Protein AF-A0A5A8C4S3-F1 (afdb_monomer_lite)

InterPro domains:
  IPR001394 Peptidase C19, ubiquitin carboxyl-terminal hydrolase [PF00443] (2-217)
  IPR028889 Ubiquitin specific protease UPS, catalytic domain [PS50235] (1-220)
  IPR038765 Papain-like cysteine peptidase superfamily [SSF54001] (2-219)
  IPR050185 Ubiquitin carboxyl-terminal hydrolase [PTHR21646] (2-219)

Structure (mmCIF, N/CA/C/O backbone):
data_AF-A0A5A8C4S3-F1
#
_entry.id   AF-A0A5A8C4S3-F1
#
loop_
_atom_site.group_PDB
_atom_site.id
_atom_site.type_symbol
_atom_site.label_atom_id
_atom_site.label_alt_id
_atom_site.label_comp_id
_atom_site.label_asym_id
_atom_site.label_entity_id
_atom_site.label_seq_id
_atom_site.pdbx_PDB_ins_code
_atom_site.Cartn_x
_atom_site.Cartn_y
_atom_site.Cartn_z
_atom_site.occupancy
_atom_site.B_iso_or_equiv
_atom_site.auth_seq_id
_atom_site.auth_comp_id
_atom_site.auth_asym_id
_atom_site.auth_atom_id
_atom_site.pdbx_PDB_model_num
ATOM 1 N N . MET A 1 1 ? 20.441 -4.798 -7.633 1.00 57.59 1 MET A N 1
ATOM 2 C CA . MET A 1 1 ? 21.730 -4.068 -7.588 1.00 57.59 1 MET A CA 1
ATOM 3 C C . MET A 1 1 ? 21.502 -2.762 -6.837 1.00 57.59 1 MET A C 1
ATOM 5 O O . MET A 1 1 ? 20.434 -2.184 -6.981 1.00 57.59 1 MET A O 1
ATOM 9 N N . ASN A 1 2 ? 22.446 -2.314 -6.007 1.00 66.50 2 ASN A N 1
ATOM 10 C CA . ASN A 1 2 ? 22.315 -1.040 -5.292 1.00 66.50 2 ASN A CA 1
ATOM 11 C C . ASN A 1 2 ? 22.662 0.123 -6.238 1.00 66.50 2 ASN A C 1
ATOM 13 O O . ASN A 1 2 ? 23.707 0.098 -6.877 1.00 66.50 2 ASN A O 1
ATOM 17 N N . LEU A 1 3 ? 21.791 1.124 -6.309 1.00 63.66 3 LEU A N 1
ATOM 18 C CA . LEU A 1 3 ? 21.920 2.336 -7.121 1.00 63.66 3 LEU A CA 1
ATOM 19 C C . LEU A 1 3 ? 22.524 3.533 -6.351 1.00 63.66 3 LEU A C 1
ATOM 21 O O . LEU A 1 3 ? 22.386 4.672 -6.782 1.00 63.66 3 LEU A O 1
ATOM 25 N N . GLY A 1 4 ? 23.189 3.278 -5.217 1.00 51.66 4 GLY A N 1
ATOM 26 C CA . GLY A 1 4 ? 23.731 4.293 -4.304 1.00 51.66 4 GLY A CA 1
ATOM 27 C C . GLY A 1 4 ? 22.788 4.547 -3.125 1.00 51.66 4 GLY A C 1
ATOM 28 O O . GLY A 1 4 ? 21.713 5.102 -3.307 1.00 51.66 4 GLY A O 1
ATOM 29 N N . ASN A 1 5 ? 23.164 4.096 -1.919 1.00 61.62 5 ASN A N 1
ATOM 30 C CA . ASN A 1 5 ? 22.351 4.147 -0.683 1.00 61.62 5 ASN A CA 1
ATOM 31 C C . ASN A 1 5 ? 20.911 3.597 -0.795 1.00 61.62 5 ASN A C 1
ATOM 33 O O . ASN A 1 5 ? 20.092 3.806 0.086 1.00 61.62 5 ASN A O 1
ATOM 37 N N . THR A 1 6 ? 20.603 2.812 -1.826 1.00 74.56 6 THR A N 1
ATOM 38 C CA . THR A 1 6 ? 19.277 2.200 -2.046 1.00 74.56 6 THR A CA 1
ATOM 39 C C . THR A 1 6 ? 19.125 0.828 -1.371 1.00 74.56 6 THR A C 1
ATOM 41 O O . THR A 1 6 ? 18.347 -0.013 -1.817 1.00 74.56 6 THR A O 1
ATOM 44 N N . CYS A 1 7 ? 19.886 0.539 -0.309 1.00 82.88 7 CYS A N 1
ATOM 45 C CA . CYS A 1 7 ? 19.733 -0.729 0.417 1.00 82.88 7 CYS A CA 1
ATOM 46 C C . CYS A 1 7 ? 18.353 -0.838 1.078 1.00 82.8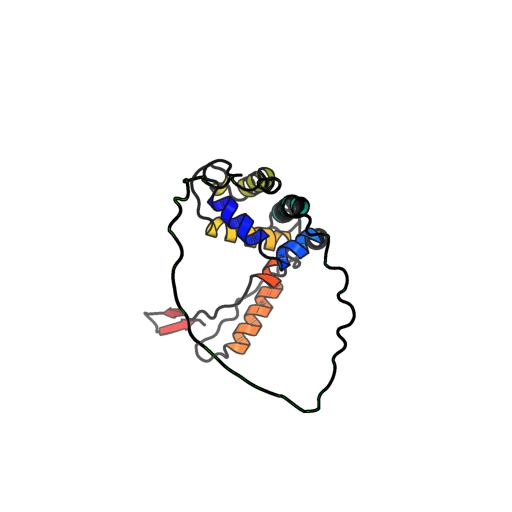8 7 CYS A C 1
ATOM 48 O O . CYS A 1 7 ? 17.758 -1.908 0.993 1.00 82.88 7 CYS A O 1
ATOM 50 N N . PHE A 1 8 ? 17.824 0.266 1.618 1.00 86.94 8 PHE A N 1
ATOM 51 C CA . PHE A 1 8 ? 16.454 0.352 2.138 1.00 86.94 8 PHE A CA 1
ATOM 52 C C . PHE A 1 8 ? 15.402 0.009 1.070 1.00 86.94 8 PHE A C 1
ATOM 54 O O . PHE A 1 8 ? 14.400 -0.643 1.347 1.00 86.94 8 PHE A O 1
ATOM 61 N N . PHE A 1 9 ? 15.658 0.421 -0.177 1.00 88.94 9 PHE A N 1
ATOM 62 C CA . PHE A 1 9 ? 14.789 0.138 -1.311 1.00 88.94 9 PHE A CA 1
ATOM 63 C C . PHE A 1 9 ? 14.798 -1.346 -1.640 1.00 88.94 9 PHE A C 1
ATOM 65 O O . PHE A 1 9 ? 13.751 -1.977 -1.763 1.00 88.94 9 PHE A O 1
ATOM 72 N N . ASN A 1 10 ? 15.999 -1.909 -1.760 1.00 89.31 10 ASN A N 1
ATOM 73 C CA . ASN A 1 10 ? 16.155 -3.316 -2.080 1.00 89.31 10 ASN A CA 1
ATOM 74 C C . ASN A 1 10 ? 15.557 -4.200 -0.982 1.00 89.31 10 ASN A C 1
ATOM 76 O O . ASN A 1 10 ? 14.897 -5.171 -1.321 1.00 89.31 10 ASN A O 1
ATOM 80 N N . SER A 1 11 ? 15.733 -3.876 0.304 1.00 92.19 11 SER A N 1
ATOM 81 C CA . SER A 1 11 ? 15.136 -4.671 1.383 1.00 92.19 11 SER A CA 1
ATOM 82 C C . SER A 1 11 ? 13.608 -4.640 1.336 1.00 92.19 11 SER A C 1
ATOM 84 O O . SER A 1 11 ? 12.998 -5.705 1.324 1.00 92.19 11 SER A O 1
ATOM 86 N N . ALA A 1 12 ? 12.990 -3.460 1.222 1.00 94.56 12 ALA A N 1
ATOM 87 C CA . ALA A 1 12 ? 11.534 -3.330 1.141 1.00 94.56 12 ALA A CA 1
ATOM 88 C C . ALA A 1 12 ? 10.950 -4.102 -0.056 1.00 94.56 12 ALA A C 1
ATOM 90 O O . ALA A 1 12 ? 10.056 -4.934 0.101 1.00 94.56 12 ALA A O 1
ATOM 91 N N . VAL A 1 13 ? 11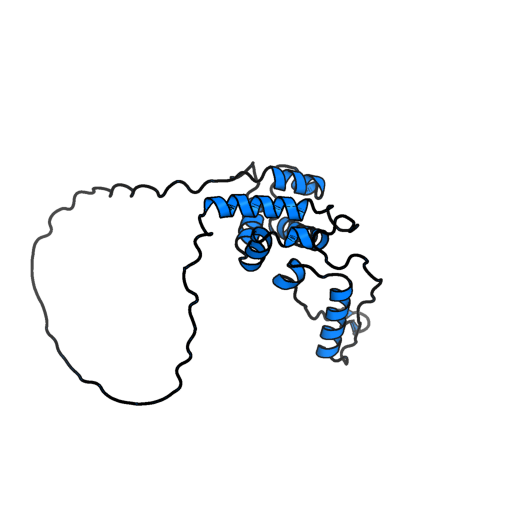.504 -3.882 -1.253 1.00 93.94 13 VAL A N 1
ATOM 92 C CA . VAL A 1 13 ? 11.019 -4.523 -2.483 1.00 93.94 13 VAL A CA 1
ATOM 93 C C . VAL A 1 13 ? 11.218 -6.036 -2.445 1.00 93.94 13 VAL A C 1
ATOM 95 O O . VAL A 1 13 ? 10.306 -6.767 -2.815 1.00 93.94 13 VAL A O 1
ATOM 98 N N . GLN A 1 14 ? 12.369 -6.528 -1.978 1.00 92.88 14 GLN A N 1
ATOM 99 C CA . GLN A 1 14 ? 12.614 -7.971 -1.890 1.00 92.88 14 GLN A CA 1
ATOM 100 C C . GLN A 1 14 ? 11.685 -8.649 -0.876 1.00 92.88 14 GLN A C 1
ATOM 102 O O . GLN A 1 14 ? 11.193 -9.737 -1.157 1.00 92.88 14 GLN A O 1
ATOM 107 N N . CYS A 1 15 ? 11.382 -8.009 0.258 1.00 95.75 15 CYS A N 1
ATOM 108 C CA . CYS A 1 15 ? 10.409 -8.534 1.219 1.00 95.75 15 CYS A CA 1
ATOM 109 C C . CYS A 1 15 ? 9.003 -8.643 0.609 1.00 95.75 15 CYS A C 1
ATOM 111 O O . CYS A 1 15 ? 8.350 -9.679 0.735 1.00 95.75 15 CYS A O 1
ATOM 113 N N . LEU A 1 16 ? 8.544 -7.611 -0.104 1.00 96.44 16 LEU A N 1
ATOM 114 C CA . LEU A 1 16 ? 7.238 -7.643 -0.767 1.00 96.44 16 LEU A CA 1
ATOM 115 C C . LEU A 1 16 ? 7.199 -8.690 -1.893 1.00 96.44 16 LEU A C 1
ATOM 117 O O . LEU A 1 16 ? 6.260 -9.481 -1.958 1.00 96.44 16 LEU A O 1
ATOM 121 N N . LEU A 1 17 ? 8.251 -8.778 -2.713 1.00 94.31 17 LEU A N 1
ATOM 122 C CA . LEU A 1 17 ? 8.399 -9.799 -3.760 1.00 94.31 17 LEU A CA 1
ATOM 123 C C . LEU A 1 17 ? 8.644 -11.217 -3.220 1.00 94.31 17 LEU A C 1
ATOM 125 O O . LEU A 1 17 ? 8.600 -12.170 -3.990 1.00 94.31 17 LEU A O 1
ATOM 129 N N . ALA A 1 18 ? 8.894 -11.390 -1.924 1.00 93.69 18 ALA A N 1
ATOM 130 C CA . ALA A 1 18 ? 8.916 -12.706 -1.289 1.00 93.69 18 ALA A CA 1
ATOM 131 C C . ALA A 1 18 ? 7.511 -13.165 -0.854 1.00 93.69 18 ALA A C 1
ATOM 133 O O . ALA A 1 18 ? 7.308 -14.349 -0.574 1.00 93.69 18 ALA A O 1
ATOM 134 N N . THR A 1 19 ? 6.525 -12.261 -0.833 1.00 96.56 19 THR A N 1
ATOM 135 C CA . THR A 1 19 ? 5.145 -12.579 -0.449 1.00 96.56 19 THR A CA 1
ATOM 136 C C . THR A 1 19 ? 4.432 -13.318 -1.580 1.00 96.56 19 THR A C 1
ATOM 138 O O . THR A 1 19 ? 3.873 -12.711 -2.492 1.00 96.56 19 THR A O 1
ATOM 141 N N . GLN A 1 20 ? 4.437 -14.652 -1.513 1.00 94.94 20 GLN A N 1
ATOM 142 C CA . GLN A 1 20 ? 3.935 -15.523 -2.583 1.00 94.94 20 GLN A CA 1
ATOM 143 C C . GLN A 1 20 ? 2.509 -15.201 -3.061 1.00 94.94 20 GLN A C 1
ATOM 145 O O . GLN A 1 20 ? 2.319 -15.132 -4.274 1.00 94.94 20 GLN A O 1
ATOM 150 N N . PRO A 1 21 ? 1.511 -14.964 -2.185 1.00 97.06 21 PRO A N 1
ATOM 151 C CA . PRO A 1 21 ? 0.164 -14.631 -2.650 1.00 97.06 21 PRO A CA 1
ATOM 152 C C . PRO A 1 21 ? 0.112 -13.341 -3.480 1.00 97.06 21 PRO A C 1
ATOM 154 O O . PRO A 1 21 ? -0.549 -13.308 -4.516 1.00 97.06 21 PRO A O 1
ATOM 157 N N . LEU A 1 22 ? 0.859 -12.309 -3.071 1.00 96.56 22 LEU A N 1
ATOM 158 C CA . LEU A 1 22 ? 0.940 -11.042 -3.799 1.00 96.56 22 LEU A CA 1
ATOM 159 C C . LEU A 1 22 ? 1.614 -11.243 -5.160 1.00 96.56 22 LEU A C 1
ATOM 161 O O . LEU A 1 22 ? 1.095 -10.804 -6.181 1.00 96.56 22 LEU A O 1
ATOM 165 N N . VAL A 1 23 ? 2.752 -11.938 -5.188 1.00 95.38 23 VAL A N 1
ATOM 166 C CA . VAL A 1 23 ? 3.491 -12.192 -6.432 1.00 95.38 23 VAL A CA 1
ATOM 167 C C . VAL A 1 23 ? 2.663 -13.002 -7.418 1.00 95.38 23 VAL A C 1
ATOM 169 O O . VAL A 1 23 ? 2.605 -12.629 -8.583 1.00 95.38 23 VAL A O 1
ATOM 172 N N . ARG A 1 24 ? 1.991 -14.071 -6.976 1.00 95.56 24 ARG A N 1
ATOM 173 C CA . ARG A 1 24 ? 1.132 -14.879 -7.856 1.00 95.56 24 ARG A CA 1
ATOM 174 C C . ARG A 1 24 ? 0.046 -14.029 -8.501 1.00 95.56 24 ARG A C 1
ATOM 176 O O . ARG A 1 24 ? -0.093 -14.061 -9.715 1.00 95.56 24 ARG A O 1
ATOM 183 N N . TYR A 1 25 ? -0.634 -13.194 -7.717 1.00 97.19 25 TYR A N 1
ATOM 184 C CA . TYR A 1 25 ? -1.630 -12.258 -8.239 1.00 97.19 25 TYR A CA 1
ATOM 185 C C . TYR A 1 25 ? -1.055 -11.312 -9.315 1.00 97.19 25 TYR A C 1
ATOM 187 O O . TYR A 1 25 ? -1.705 -11.060 -10.334 1.00 97.19 25 TYR A O 1
ATOM 195 N N . LEU A 1 26 ? 0.167 -10.804 -9.115 1.00 95.88 26 LEU A N 1
ATOM 196 C CA . LEU A 1 26 ? 0.839 -9.927 -10.080 1.00 95.88 26 LEU A CA 1
ATOM 197 C C . LEU A 1 26 ? 1.262 -10.681 -11.351 1.00 95.88 26 LEU A C 1
ATOM 199 O O . LEU A 1 26 ? 1.019 -10.183 -12.449 1.00 95.88 26 LEU A O 1
ATOM 203 N N . LEU A 1 27 ? 1.847 -11.877 -11.215 1.00 94.25 27 LEU A N 1
ATOM 204 C CA . LEU A 1 27 ? 2.305 -12.713 -12.333 1.00 94.25 27 LEU A CA 1
ATOM 205 C C . LEU A 1 27 ? 1.142 -13.266 -13.169 1.00 94.25 27 LEU A C 1
ATOM 207 O O . LEU A 1 27 ? 1.242 -13.322 -14.390 1.00 94.25 27 LEU A O 1
ATOM 211 N N . GLU A 1 28 ? 0.014 -13.590 -12.533 1.00 95.00 28 GLU A N 1
ATOM 212 C CA . GLU A 1 28 ? -1.248 -13.957 -13.195 1.00 95.00 28 GLU A CA 1
ATOM 213 C C . GLU A 1 28 ? -1.910 -12.772 -13.924 1.00 95.00 28 GLU A C 1
ATOM 215 O O . GLU A 1 28 ? -2.979 -12.929 -14.510 1.00 95.00 28 GLU A O 1
ATOM 220 N N . GLN A 1 29 ? -1.307 -11.575 -13.888 1.00 94.19 29 GLN A N 1
ATOM 221 C CA . GLN A 1 29 ? -1.802 -10.356 -14.541 1.00 94.19 29 GLN A CA 1
ATOM 222 C C . GLN A 1 29 ? -3.193 -9.905 -14.062 1.00 94.19 29 GLN A C 1
ATOM 224 O O . GLN A 1 29 ? -3.857 -9.104 -14.720 1.00 94.19 29 GLN A O 1
ATOM 229 N N . ARG A 1 30 ? -3.645 -10.369 -12.889 1.00 94.75 30 ARG A N 1
ATOM 230 C CA . ARG A 1 30 ? -4.977 -10.042 -12.347 1.00 94.75 30 ARG A CA 1
ATOM 231 C C . ARG A 1 30 ? -5.145 -8.556 -12.041 1.00 94.75 30 ARG A C 1
ATOM 233 O O . ARG A 1 30 ? -6.243 -8.024 -12.170 1.00 94.75 30 ARG A O 1
ATOM 240 N N . HIS A 1 31 ? -4.047 -7.884 -11.707 1.00 95.56 31 HIS A N 1
ATOM 241 C CA . HIS A 1 31 ? -3.997 -6.446 -11.452 1.00 95.56 31 HIS A CA 1
ATOM 242 C C . HIS A 1 31 ? -4.502 -5.594 -12.628 1.00 95.56 31 HIS A C 1
ATOM 244 O O . HIS A 1 31 ? -5.087 -4.540 -12.395 1.00 95.56 31 HIS A O 1
ATOM 250 N N . HIS A 1 32 ? -4.369 -6.054 -13.879 1.00 95.00 32 HIS A N 1
ATOM 251 C CA . HIS A 1 32 ? -4.894 -5.334 -15.047 1.00 95.00 32 HIS A CA 1
ATOM 252 C C . HIS A 1 32 ? -6.421 -5.178 -15.029 1.00 95.00 32 HIS A C 1
ATOM 254 O O . HIS A 1 32 ? -6.937 -4.202 -15.563 1.00 95.00 32 HIS A O 1
ATOM 260 N N . LEU A 1 33 ? -7.144 -6.125 -14.421 1.00 94.44 33 LEU A N 1
ATOM 261 C CA . LEU A 1 33 ? -8.607 -6.088 -14.332 1.00 94.44 33 LEU A CA 1
ATOM 262 C C . LEU A 1 33 ? -9.104 -5.176 -13.205 1.00 94.44 33 LEU A C 1
ATOM 264 O O . LEU A 1 33 ? -10.245 -4.730 -13.239 1.00 94.44 33 LEU A O 1
ATOM 268 N N . GLU A 1 34 ? -8.259 -4.928 -12.203 1.00 95.75 34 GLU A N 1
ATOM 269 C CA . GLU A 1 34 ? -8.613 -4.201 -10.978 1.00 95.75 34 GLU A CA 1
ATOM 270 C C . GLU A 1 34 ? -7.973 -2.806 -10.913 1.00 95.75 34 GLU A C 1
ATOM 272 O O . GLU A 1 34 ? -8.176 -2.085 -9.940 1.00 95.75 34 GLU A O 1
ATOM 277 N N . THR A 1 35 ? -7.199 -2.414 -11.931 1.00 97.06 35 THR A N 1
ATOM 278 C CA . THR A 1 35 ? -6.519 -1.114 -11.950 1.00 97.06 35 THR A CA 1
ATOM 279 C C . THR A 1 35 ? -7.535 0.022 -11.998 1.00 97.06 35 THR A C 1
ATOM 281 O O . THR A 1 35 ? -8.301 0.157 -12.952 1.00 97.06 35 THR A O 1
ATOM 284 N N . ASN A 1 36 ? -7.487 0.881 -10.986 1.00 94.88 36 ASN A N 1
ATOM 285 C CA . ASN A 1 36 ? -8.339 2.045 -10.837 1.00 94.88 36 ASN A CA 1
ATOM 286 C C . ASN A 1 36 ? -7.548 3.318 -11.174 1.00 94.88 36 ASN A C 1
ATOM 288 O O . ASN A 1 36 ? -6.939 3.954 -10.314 1.00 94.88 36 ASN A O 1
ATOM 292 N N . ILE A 1 37 ? -7.541 3.676 -12.460 1.00 95.75 37 ILE A N 1
ATOM 293 C CA . ILE A 1 37 ? -6.792 4.834 -12.975 1.00 95.75 37 ILE A CA 1
ATOM 294 C C . ILE A 1 37 ? -7.366 6.185 -12.528 1.00 95.75 37 ILE A C 1
ATOM 296 O O . ILE A 1 37 ? -6.634 7.174 -12.515 1.00 95.75 37 ILE A O 1
ATOM 300 N N . ASP A 1 38 ? -8.648 6.218 -12.162 1.00 95.38 38 ASP A N 1
ATOM 301 C CA . ASP A 1 38 ? -9.387 7.441 -11.841 1.00 95.38 38 ASP A CA 1
ATOM 302 C C . ASP A 1 38 ? -9.425 7.730 -10.333 1.00 95.38 38 ASP A C 1
ATOM 304 O O . ASP A 1 38 ? -9.929 8.773 -9.911 1.00 95.38 38 ASP A O 1
ATOM 308 N N . ASN A 1 39 ? -8.882 6.832 -9.502 1.00 95.25 39 ASN A N 1
ATOM 309 C CA . ASN A 1 39 ? -8.853 7.016 -8.059 1.00 95.25 39 ASN A CA 1
ATOM 310 C C . ASN A 1 39 ? -8.005 8.247 -7.687 1.00 95.25 39 ASN A C 1
ATOM 312 O O . ASN A 1 39 ? -6.786 8.226 -7.879 1.00 95.25 39 ASN A O 1
ATOM 316 N N . PRO A 1 40 ? -8.595 9.295 -7.081 1.00 94.31 40 PRO A N 1
ATOM 317 C CA . PRO A 1 40 ? -7.865 10.512 -6.732 1.00 94.31 40 PRO A CA 1
ATOM 318 C C . PRO A 1 40 ? -6.796 10.301 -5.649 1.00 94.31 40 PRO A C 1
ATOM 320 O O . PRO A 1 40 ? -5.950 11.174 -5.468 1.00 94.31 40 PRO A O 1
ATOM 323 N N . LEU A 1 41 ? -6.835 9.179 -4.918 1.00 94.00 41 LEU A N 1
ATOM 324 C CA . LEU A 1 41 ? -5.804 8.798 -3.944 1.00 94.00 41 LEU A CA 1
ATOM 325 C C . LEU A 1 41 ? -4.732 7.866 -4.539 1.00 94.00 41 LEU A C 1
ATOM 327 O O . LEU A 1 41 ? -3.725 7.599 -3.888 1.00 94.00 41 LEU A O 1
ATOM 331 N N . GLY A 1 42 ? -4.942 7.373 -5.762 1.00 93.94 42 GLY A N 1
ATOM 332 C CA . GLY A 1 42 ? -4.014 6.491 -6.464 1.00 93.94 42 GLY A CA 1
ATOM 333 C C . GLY A 1 42 ? -2.906 7.238 -7.206 1.00 93.94 42 GLY A C 1
ATOM 334 O O . GLY A 1 42 ? -2.736 8.455 -7.119 1.00 93.94 42 GLY A O 1
ATOM 335 N N . GLN A 1 43 ? -2.130 6.481 -7.975 1.00 95.50 43 GLN A N 1
ATOM 336 C CA . GLN A 1 43 ? -1.018 6.950 -8.802 1.00 95.50 43 GLN A CA 1
ATOM 337 C C . GLN A 1 43 ? -1.274 6.688 -10.297 1.00 95.50 43 GLN A C 1
ATOM 339 O O . GLN A 1 43 ? -0.338 6.604 -11.105 1.00 95.50 43 GLN A O 1
ATOM 344 N N . GLY A 1 44 ? -2.553 6.579 -10.672 1.00 94.88 44 GLY A N 1
ATOM 345 C CA . GLY A 1 44 ? -3.009 6.309 -12.035 1.00 94.88 44 GLY A CA 1
ATOM 346 C C . GLY A 1 44 ? -2.641 4.907 -12.526 1.00 94.88 44 GLY A C 1
ATOM 347 O O . GLY A 1 44 ? -2.363 4.733 -13.711 1.00 94.88 44 GLY A O 1
ATOM 348 N N . GLY A 1 45 ? -2.528 3.929 -11.621 1.00 96.19 45 GLY A N 1
ATOM 349 C CA . GLY A 1 45 ? -2.117 2.556 -11.929 1.00 96.19 45 GLY A CA 1
ATOM 350 C C . GLY A 1 45 ? -0.611 2.376 -12.143 1.00 96.19 45 GLY A C 1
ATOM 351 O O . GLY A 1 45 ? -0.135 1.258 -12.353 1.00 96.19 45 GLY A O 1
ATOM 352 N N . ALA A 1 46 ? 0.169 3.461 -12.123 1.00 97.00 46 ALA A N 1
ATOM 353 C CA . ALA A 1 46 ? 1.582 3.417 -12.476 1.00 97.00 46 ALA A CA 1
ATOM 354 C C . ALA A 1 46 ? 2.422 2.640 -11.456 1.00 97.00 46 ALA A C 1
ATOM 356 O O . ALA A 1 46 ? 3.404 1.995 -11.839 1.00 97.00 46 ALA A O 1
ATOM 357 N N . LEU A 1 47 ? 2.075 2.705 -10.168 1.00 96.62 47 LEU A N 1
ATOM 358 C CA . LEU A 1 47 ? 2.841 2.021 -9.136 1.00 96.62 47 LEU A CA 1
ATOM 359 C C . LEU A 1 47 ? 2.564 0.520 -9.190 1.00 96.62 47 LEU A C 1
ATOM 361 O O . LEU A 1 47 ? 3.512 -0.263 -9.246 1.00 96.62 47 LEU A O 1
ATOM 365 N N . ALA A 1 48 ? 1.291 0.126 -9.288 1.00 97.38 48 ALA A N 1
ATOM 366 C CA . ALA A 1 48 ? 0.909 -1.275 -9.455 1.00 97.38 48 ALA A CA 1
ATOM 367 C C . ALA A 1 48 ? 1.525 -1.897 -10.721 1.00 97.38 48 ALA A C 1
ATOM 369 O O . ALA A 1 48 ? 2.158 -2.951 -10.641 1.00 97.38 48 ALA A O 1
ATOM 370 N N . ALA A 1 49 ? 1.426 -1.220 -11.871 1.00 97.00 49 ALA A N 1
ATOM 371 C CA . ALA A 1 49 ? 1.963 -1.719 -13.137 1.00 97.00 49 ALA A CA 1
ATOM 372 C C . ALA A 1 49 ? 3.492 -1.882 -13.107 1.00 97.00 49 ALA A C 1
ATOM 374 O O . ALA A 1 49 ? 4.031 -2.906 -13.531 1.00 97.00 49 ALA A O 1
ATOM 375 N N . THR A 1 50 ? 4.223 -0.894 -12.579 1.00 96.81 50 THR A N 1
ATOM 376 C CA . THR A 1 50 ? 5.693 -0.982 -12.527 1.00 96.81 50 THR A CA 1
ATOM 377 C C . THR A 1 50 ? 6.197 -1.965 -11.480 1.00 96.81 50 THR A C 1
ATOM 379 O O . THR A 1 50 ? 7.234 -2.597 -11.694 1.00 96.81 50 THR A O 1
ATOM 382 N N . PHE A 1 51 ? 5.463 -2.151 -10.382 1.00 97.00 51 PHE A N 1
ATOM 383 C CA . PHE A 1 51 ? 5.770 -3.192 -9.409 1.00 97.00 51 PHE A CA 1
ATOM 384 C C . PHE A 1 51 ? 5.520 -4.594 -9.989 1.00 97.00 51 PHE A C 1
ATOM 386 O O . PHE A 1 51 ? 6.358 -5.480 -9.820 1.00 97.00 51 PHE A O 1
ATOM 393 N N . ALA A 1 52 ? 4.433 -4.786 -10.746 1.00 96.38 52 ALA A N 1
ATOM 394 C CA . ALA A 1 52 ? 4.144 -6.039 -11.444 1.00 96.38 52 ALA A CA 1
ATOM 395 C C . ALA A 1 52 ? 5.186 -6.376 -12.521 1.00 96.38 52 ALA A C 1
ATOM 397 O O . ALA A 1 52 ? 5.611 -7.526 -12.624 1.00 96.38 52 ALA A O 1
ATOM 398 N N . ALA A 1 53 ? 5.633 -5.383 -13.296 1.00 94.56 53 ALA A N 1
ATOM 399 C CA . ALA A 1 53 ? 6.699 -5.562 -14.282 1.00 94.56 53 ALA A CA 1
ATOM 400 C C . ALA A 1 53 ? 8.020 -5.980 -13.616 1.00 94.56 53 ALA A C 1
ATOM 402 O O . ALA A 1 53 ? 8.685 -6.904 -14.076 1.00 94.56 53 ALA A O 1
ATOM 403 N N . LEU A 1 54 ? 8.367 -5.364 -12.478 1.00 93.88 54 LEU A N 1
ATOM 404 C CA . LEU A 1 54 ? 9.540 -5.778 -11.711 1.00 93.88 54 LEU A CA 1
ATOM 405 C C . LEU A 1 54 ? 9.391 -7.204 -11.161 1.00 93.88 54 LEU A C 1
ATOM 407 O O . LEU A 1 54 ? 10.368 -7.951 -11.150 1.00 93.88 54 LEU A O 1
ATOM 411 N N . ALA A 1 55 ? 8.196 -7.587 -10.702 1.00 93.75 55 ALA A N 1
ATOM 412 C CA . ALA A 1 55 ? 7.929 -8.952 -10.261 1.00 93.75 55 ALA A CA 1
ATOM 413 C C . ALA A 1 55 ? 8.156 -9.954 -11.405 1.00 93.75 55 ALA A C 1
ATOM 415 O O . ALA A 1 55 ? 8.862 -10.938 -11.203 1.00 93.75 55 ALA A O 1
ATOM 416 N N . GLN A 1 56 ? 7.648 -9.675 -12.608 1.00 92.25 56 GLN A N 1
ATOM 417 C CA . GLN A 1 56 ? 7.905 -10.500 -13.795 1.00 92.25 56 GLN A CA 1
ATOM 418 C C . GLN A 1 56 ? 9.406 -10.625 -14.069 1.00 92.25 56 GLN A C 1
ATOM 420 O O . GLN A 1 56 ? 9.921 -11.734 -14.069 1.00 92.25 56 GLN A O 1
ATOM 425 N N . ASP A 1 57 ? 10.146 -9.515 -14.152 1.00 89.88 57 ASP A N 1
ATOM 426 C CA . ASP A 1 57 ? 11.593 -9.555 -14.415 1.00 89.88 57 ASP A CA 1
ATOM 427 C C . ASP A 1 57 ? 12.370 -10.394 -13.381 1.00 89.88 57 ASP A C 1
ATOM 429 O O . ASP A 1 57 ? 13.324 -11.106 -13.718 1.00 89.88 57 ASP A O 1
ATOM 433 N N . VAL A 1 58 ? 11.990 -10.289 -12.102 1.00 89.50 58 VAL A N 1
ATOM 434 C CA . VAL A 1 58 ? 12.620 -11.021 -10.994 1.00 89.50 58 VAL A CA 1
ATOM 435 C C . VAL A 1 58 ? 12.329 -12.519 -11.091 1.00 89.50 58 VAL A C 1
ATOM 437 O O . VAL A 1 58 ? 13.240 -13.326 -10.898 1.00 89.50 58 VAL A O 1
ATOM 440 N N . TRP A 1 59 ? 11.087 -12.895 -11.396 1.00 86.69 59 TRP A N 1
ATOM 441 C CA . TRP A 1 59 ? 10.628 -14.284 -11.362 1.00 86.69 59 TRP A CA 1
ATOM 442 C C . TRP A 1 59 ? 10.812 -15.035 -12.693 1.00 86.69 59 TRP A C 1
ATOM 444 O O . TRP A 1 59 ? 11.093 -16.234 -12.661 1.00 86.69 59 TRP A O 1
ATOM 454 N N . ASP A 1 60 ? 10.819 -14.345 -13.835 1.00 80.31 60 ASP A N 1
ATOM 455 C CA . ASP A 1 60 ? 11.176 -14.899 -15.152 1.00 80.31 60 ASP A CA 1
ATOM 456 C C . ASP A 1 60 ? 12.632 -15.391 -15.175 1.00 80.31 60 ASP A C 1
ATOM 458 O O . ASP A 1 60 ? 12.960 -16.411 -15.780 1.00 80.31 60 ASP A O 1
ATOM 462 N N . GLY A 1 61 ? 13.525 -14.702 -14.455 1.00 60.25 61 GLY A N 1
ATOM 463 C CA . GLY A 1 61 ? 14.921 -15.112 -14.281 1.00 60.25 61 GLY A CA 1
ATOM 464 C C . GLY A 1 61 ? 15.133 -16.286 -13.314 1.00 60.25 61 GLY A C 1
ATOM 465 O O . GLY A 1 61 ? 16.256 -16.785 -13.225 1.00 60.25 61 GLY A O 1
ATOM 466 N N . MET A 1 62 ? 14.094 -16.714 -12.586 1.00 57.19 62 MET A N 1
ATOM 467 C CA . MET A 1 62 ? 14.152 -17.788 -11.584 1.00 57.19 62 MET A CA 1
ATOM 468 C C . MET A 1 62 ? 13.505 -19.103 -12.039 1.00 57.19 62 MET A C 1
ATOM 470 O O . MET A 1 62 ? 13.505 -20.059 -11.268 1.00 57.19 62 MET A O 1
ATOM 474 N N . GLY A 1 63 ? 13.000 -19.190 -13.277 1.00 47.78 63 GLY A N 1
ATOM 475 C CA . GLY A 1 63 ? 12.510 -20.448 -13.857 1.00 47.78 63 GLY A CA 1
ATOM 476 C C . GLY A 1 63 ? 11.354 -21.102 -13.088 1.00 47.78 63 GLY A C 1
ATOM 477 O O . GLY A 1 63 ? 11.145 -22.302 -13.218 1.00 47.78 63 GLY A O 1
ATOM 478 N N . LEU A 1 64 ? 10.599 -20.347 -12.281 1.00 48.31 64 LEU A N 1
ATOM 479 C CA . LEU A 1 64 ? 9.548 -20.903 -11.420 1.00 48.31 64 LEU A CA 1
ATOM 480 C C . LEU A 1 64 ? 8.169 -20.992 -12.103 1.00 48.31 64 LEU A C 1
ATOM 482 O O . LEU A 1 64 ? 7.142 -20.861 -11.441 1.00 48.31 64 LEU A O 1
ATOM 486 N N . LEU A 1 65 ? 8.146 -21.213 -13.420 1.00 47.66 65 LEU A N 1
ATOM 487 C CA . LEU A 1 65 ? 6.932 -21.583 -14.159 1.00 47.66 65 LEU A CA 1
ATOM 488 C C . LEU A 1 65 ? 6.940 -23.048 -14.624 1.00 47.66 65 LEU A C 1
ATOM 490 O O . LEU A 1 65 ? 6.009 -23.461 -15.304 1.00 47.66 65 LEU A O 1
ATOM 494 N N . ASP A 1 66 ? 7.914 -23.855 -14.198 1.00 51.59 66 ASP A N 1
ATOM 495 C CA . ASP A 1 66 ? 7.721 -25.305 -14.118 1.00 51.59 66 ASP A CA 1
ATOM 496 C C . ASP A 1 66 ? 7.108 -25.610 -12.745 1.00 51.59 66 ASP A C 1
ATOM 498 O O . ASP A 1 66 ? 7.793 -25.945 -11.776 1.00 51.59 66 ASP A O 1
ATOM 502 N N . GLY A 1 67 ? 5.792 -25.417 -12.628 1.00 45.25 67 GLY A N 1
ATOM 503 C CA . GLY A 1 67 ? 5.042 -25.989 -11.510 1.00 45.25 67 GLY A CA 1
ATOM 504 C C . GLY A 1 67 ? 5.237 -27.514 -11.475 1.00 45.25 67 GLY A C 1
ATOM 505 O O . GLY A 1 67 ? 5.483 -28.116 -12.524 1.00 45.25 67 GLY A O 1
ATOM 506 N N . PRO A 1 68 ? 5.143 -28.175 -10.307 1.00 40.59 68 PRO A N 1
ATOM 507 C CA . PRO A 1 68 ? 5.158 -29.632 -10.283 1.00 40.59 68 PRO A CA 1
ATOM 508 C C . PRO A 1 68 ? 4.012 -30.166 -11.165 1.00 40.59 68 PRO A C 1
ATOM 510 O O . PRO A 1 68 ? 2.881 -29.689 -11.023 1.00 40.59 68 PRO A O 1
ATOM 513 N N . PRO A 1 69 ? 4.262 -31.132 -12.072 1.00 46.34 69 PRO A N 1
ATOM 514 C CA . PRO A 1 69 ? 3.175 -31.888 -12.670 1.00 46.34 69 PRO A CA 1
ATOM 515 C C . PRO A 1 69 ? 2.529 -32.723 -11.555 1.00 46.34 69 PRO A C 1
ATOM 517 O O . PRO A 1 69 ? 3.230 -33.259 -10.701 1.00 46.34 69 PRO A O 1
ATOM 520 N N . ASP A 1 70 ? 1.203 -32.816 -11.576 1.00 39.66 70 ASP A N 1
ATOM 521 C CA . ASP A 1 70 ? 0.355 -33.555 -10.633 1.00 39.66 70 ASP A CA 1
ATOM 522 C C . ASP A 1 70 ? 0.199 -32.980 -9.215 1.00 39.66 70 ASP A C 1
ATOM 524 O O . ASP A 1 70 ? 0.795 -33.429 -8.240 1.00 39.66 70 ASP A O 1
ATOM 528 N N . ALA A 1 71 ? -0.809 -32.117 -9.071 1.00 41.62 71 ALA A N 1
ATOM 529 C CA . ALA A 1 71 ? -1.809 -32.341 -8.027 1.00 41.62 71 ALA A CA 1
ATOM 530 C C . ALA A 1 71 ? -2.907 -33.256 -8.602 1.00 41.62 71 ALA A C 1
ATOM 532 O O . ALA A 1 71 ? -4.038 -32.830 -8.831 1.00 41.62 71 ALA A O 1
ATOM 533 N N . GLY A 1 72 ? -2.526 -34.499 -8.905 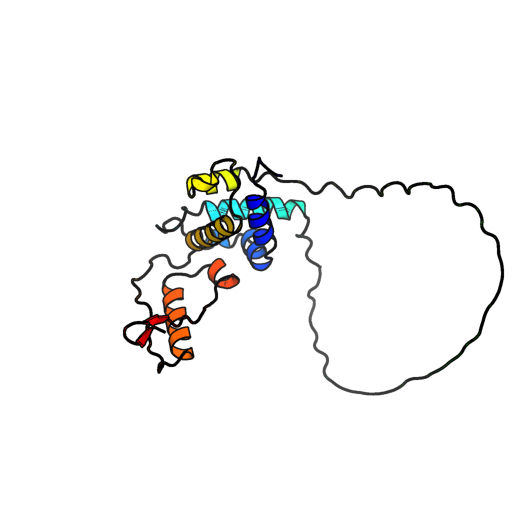1.00 32.47 72 GLY A N 1
ATOM 534 C CA . GLY A 1 72 ? -3.468 -35.589 -9.112 1.00 32.47 72 GLY A CA 1
ATOM 535 C C . GLY A 1 72 ? -4.174 -35.901 -7.793 1.00 32.47 72 GLY A C 1
ATOM 536 O O . GLY A 1 72 ? -3.549 -35.904 -6.734 1.00 32.47 72 GLY A O 1
ATOM 537 N N . ASP A 1 73 ? -5.487 -36.083 -7.885 1.00 35.09 73 ASP A N 1
ATOM 538 C CA . ASP A 1 73 ? -6.383 -36.767 -6.952 1.00 35.09 73 ASP A CA 1
ATOM 539 C C . ASP A 1 73 ? -5.837 -37.040 -5.537 1.00 35.09 73 ASP A C 1
ATOM 541 O O . ASP A 1 73 ? -5.217 -38.069 -5.256 1.00 35.09 73 ASP A O 1
ATOM 545 N N . VAL A 1 74 ? -6.174 -36.160 -4.587 1.00 34.47 74 VAL A N 1
ATOM 546 C CA . VAL A 1 74 ? -6.161 -36.529 -3.165 1.00 34.47 74 VAL A CA 1
ATOM 547 C C . VAL A 1 74 ? -7.318 -37.496 -2.932 1.00 34.47 74 VAL A C 1
ATOM 549 O O . VAL A 1 74 ? -8.447 -37.114 -2.623 1.00 34.47 74 VAL A O 1
ATOM 552 N N . GLN A 1 75 ? -7.023 -38.778 -3.096 1.00 26.78 75 GLN A N 1
ATOM 553 C CA . GLN A 1 75 ? -7.872 -39.865 -2.650 1.00 26.78 75 GLN A CA 1
ATOM 554 C C . GLN A 1 75 ? -7.662 -40.026 -1.143 1.00 26.78 75 GLN A C 1
ATOM 556 O O . GLN A 1 75 ? -6.597 -40.443 -0.696 1.00 26.78 75 GLN A O 1
ATOM 561 N N . VAL A 1 76 ? -8.669 -39.654 -0.353 1.00 33.81 76 VAL A N 1
ATOM 562 C CA . VAL A 1 76 ? -8.695 -39.870 1.099 1.00 33.81 76 VAL A CA 1
ATOM 563 C C . VAL A 1 76 ? -8.931 -41.361 1.368 1.00 33.81 76 VAL A C 1
ATOM 565 O O . VAL A 1 76 ? -9.986 -41.863 0.971 1.00 33.81 76 VAL A O 1
ATOM 568 N N . PRO A 1 77 ? -8.034 -42.093 2.057 1.00 32.53 77 PRO A N 1
ATOM 569 C CA . PRO A 1 77 ? -8.351 -43.424 2.548 1.00 32.53 77 PRO A CA 1
ATOM 570 C C . PRO A 1 77 ? -8.780 -43.347 4.016 1.00 32.53 77 PRO A C 1
ATOM 572 O O . PRO A 1 77 ? -8.088 -42.776 4.860 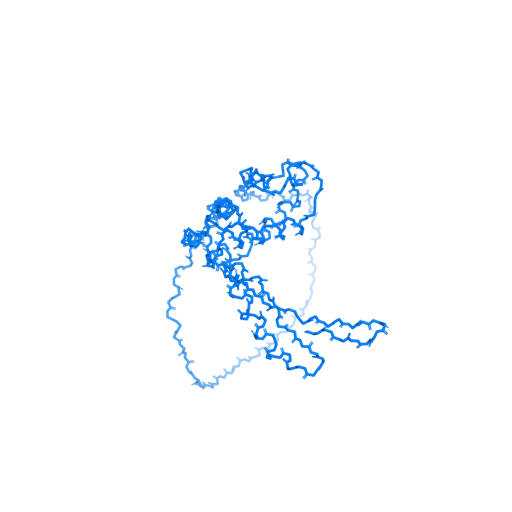1.00 32.53 77 PRO A O 1
ATOM 575 N N . GLY A 1 78 ? -9.944 -43.934 4.287 1.00 29.61 78 GLY A N 1
ATOM 576 C CA . GLY A 1 78 ? -10.494 -44.142 5.618 1.00 29.61 78 GLY A CA 1
ATOM 577 C C . GLY A 1 78 ? -9.738 -45.177 6.456 1.00 29.61 78 GLY A C 1
ATOM 578 O O . GLY A 1 78 ? -8.821 -45.859 6.004 1.00 29.61 78 GLY A O 1
ATOM 579 N N . GLU A 1 79 ? -10.161 -45.240 7.712 1.00 29.08 79 GLU A N 1
ATOM 580 C CA . GLU A 1 79 ? -9.560 -45.955 8.833 1.00 29.08 79 GLU A CA 1
ATOM 581 C C . GLU A 1 79 ? -9.502 -47.493 8.711 1.00 29.08 79 GLU A C 1
ATOM 583 O O . GLU A 1 79 ? -10.402 -48.125 8.161 1.00 29.08 79 GLU A O 1
ATOM 588 N N . ALA A 1 80 ? -8.489 -48.046 9.404 1.00 29.97 80 ALA A N 1
ATOM 589 C CA . ALA A 1 80 ? -8.495 -49.234 10.282 1.00 29.97 80 ALA A CA 1
ATOM 590 C C . ALA A 1 80 ? -7.574 -50.416 9.894 1.00 29.97 80 ALA A C 1
ATOM 592 O O . ALA A 1 80 ? -7.722 -51.024 8.839 1.00 29.97 80 ALA A O 1
ATOM 593 N N . GLY A 1 81 ? -6.724 -50.832 10.856 1.00 26.91 81 GLY A N 1
ATOM 594 C CA . GLY A 1 81 ? -6.400 -52.254 11.079 1.00 26.91 81 GLY A CA 1
ATOM 595 C C . GLY A 1 81 ? -4.925 -52.704 11.130 1.00 26.91 81 GLY A C 1
ATOM 596 O O . GLY A 1 81 ? -4.430 -53.231 10.149 1.00 26.91 81 GLY A O 1
ATOM 597 N N . ALA A 1 82 ? -4.307 -52.599 12.320 1.00 27.86 82 ALA A N 1
ATOM 598 C CA . ALA A 1 82 ? -3.532 -53.625 13.062 1.00 27.86 82 ALA A CA 1
ATOM 599 C C . ALA A 1 82 ? -2.284 -54.381 12.489 1.00 27.86 82 ALA A C 1
ATOM 601 O O . ALA A 1 82 ? -2.315 -54.916 11.390 1.00 27.86 82 ALA A O 1
ATOM 602 N N . ILE A 1 83 ? -1.303 -54.574 13.412 1.00 28.17 83 ILE A N 1
ATOM 603 C CA . ILE A 1 83 ? -0.297 -55.672 13.619 1.00 28.17 83 ILE A CA 1
ATOM 604 C C . ILE A 1 83 ? 0.887 -55.796 12.614 1.00 28.17 83 ILE A C 1
ATOM 606 O O . ILE A 1 83 ? 0.666 -55.687 11.421 1.00 28.17 83 ILE A O 1
ATOM 610 N N . SER A 1 84 ? 2.181 -56.037 12.924 1.00 28.17 84 SER A N 1
ATOM 611 C CA . SER A 1 84 ? 2.993 -56.449 14.099 1.00 28.17 84 SER A CA 1
ATOM 612 C C . SER A 1 84 ? 4.500 -56.154 13.851 1.00 28.17 84 SER A C 1
ATOM 614 O O . SER A 1 84 ? 4.924 -56.107 12.698 1.00 28.17 84 SER A O 1
ATOM 616 N N . GLU A 1 85 ? 5.319 -56.064 14.914 1.00 31.27 85 GLU A N 1
ATOM 617 C CA . GLU A 1 85 ? 6.804 -56.175 14.887 1.00 31.27 85 GLU A CA 1
ATOM 618 C C . GLU A 1 85 ? 7.300 -57.637 14.736 1.00 31.27 85 GLU A C 1
ATOM 620 O O . GLU A 1 85 ? 6.483 -58.558 14.866 1.00 31.27 85 GLU A O 1
ATOM 625 N N . PRO A 1 86 ? 8.599 -57.898 14.440 1.00 42.56 86 PRO A N 1
ATOM 626 C CA . PRO A 1 86 ? 9.701 -57.990 15.445 1.00 42.56 86 PRO A CA 1
ATOM 627 C C . PRO A 1 86 ? 11.052 -57.416 14.905 1.00 42.56 86 PRO A C 1
ATOM 629 O O . PRO A 1 86 ? 11.155 -57.134 13.720 1.00 42.56 86 PRO A O 1
ATOM 632 N N . GLY A 1 87 ? 12.184 -57.216 15.598 1.00 29.80 87 GLY A N 1
ATOM 633 C CA . GLY A 1 87 ? 12.690 -57.519 16.940 1.00 29.80 87 GLY A CA 1
ATOM 634 C C . GLY A 1 87 ? 14.222 -57.794 16.892 1.00 29.80 87 GLY A C 1
ATOM 635 O O . GLY A 1 87 ? 14.633 -58.709 16.190 1.00 29.80 87 GLY A O 1
ATOM 636 N N . GLY A 1 88 ? 15.031 -57.043 17.671 1.00 29.08 88 GLY A N 1
ATOM 637 C CA . GLY A 1 88 ? 16.381 -57.376 18.224 1.00 29.08 88 GLY A CA 1
ATOM 638 C C . GLY A 1 88 ? 17.628 -57.385 17.301 1.00 29.08 88 GLY A C 1
ATOM 639 O O . GLY A 1 88 ? 17.506 -57.523 16.096 1.00 29.08 88 GLY A O 1
ATOM 640 N N . ALA A 1 89 ? 18.894 -57.309 17.756 1.00 32.47 89 ALA A N 1
ATOM 641 C CA . ALA A 1 89 ? 19.571 -56.931 19.013 1.00 32.47 89 ALA A CA 1
ATOM 642 C C . ALA A 1 89 ? 21.122 -56.997 18.806 1.00 32.47 89 ALA A C 1
ATOM 644 O O . ALA A 1 89 ? 21.573 -57.785 17.982 1.00 32.47 89 ALA A O 1
ATOM 645 N N . ALA A 1 90 ? 21.894 -56.276 19.649 1.00 32.50 90 ALA A N 1
ATOM 646 C CA . ALA A 1 90 ? 23.339 -56.429 19.996 1.00 32.50 90 ALA A CA 1
ATOM 647 C C . ALA A 1 90 ? 24.417 -56.118 18.917 1.00 32.50 90 ALA A C 1
ATOM 649 O O . ALA A 1 90 ? 24.202 -56.349 17.740 1.00 32.50 90 ALA A O 1
ATOM 650 N N . GLY A 1 91 ? 25.635 -55.615 19.186 1.00 28.47 91 GLY A N 1
ATOM 651 C CA . GLY A 1 91 ? 26.423 -55.335 20.401 1.00 28.47 91 GLY A CA 1
ATOM 652 C C . GLY A 1 91 ? 27.927 -55.638 20.143 1.00 28.47 91 GLY A C 1
ATOM 653 O O . GLY A 1 91 ? 28.216 -56.620 19.470 1.00 28.47 91 GLY A O 1
ATOM 654 N N . GLY A 1 92 ? 28.874 -54.841 20.681 1.00 28.62 92 GLY A N 1
ATOM 655 C CA . GLY A 1 92 ? 30.325 -55.172 20.797 1.00 28.62 92 GLY A CA 1
ATOM 656 C C . GLY A 1 92 ? 31.308 -54.199 20.102 1.00 28.62 92 GLY A C 1
ATOM 657 O O . GLY A 1 92 ? 31.339 -54.134 18.882 1.00 28.62 92 GLY A O 1
ATOM 658 N N . THR A 1 93 ? 31.973 -53.270 20.815 1.00 29.30 93 THR A N 1
ATOM 659 C CA . THR A 1 93 ? 33.342 -53.325 21.420 1.00 29.30 93 THR A CA 1
ATOM 660 C C . THR A 1 93 ? 34.536 -53.276 20.435 1.00 29.30 93 THR A C 1
ATOM 662 O O . THR A 1 93 ? 34.666 -54.152 19.591 1.00 29.30 93 THR A O 1
ATOM 665 N N . GLY A 1 94 ? 35.421 -52.265 20.582 1.00 28.59 94 GLY A N 1
ATOM 666 C CA . GLY A 1 94 ? 36.694 -52.071 19.832 1.00 28.59 94 GLY A CA 1
ATOM 667 C C . GLY A 1 94 ? 37.851 -52.987 20.295 1.00 28.59 94 GLY A C 1
ATOM 668 O O . GLY A 1 94 ? 37.542 -54.041 20.846 1.00 28.59 94 GLY A O 1
ATOM 669 N N . PRO A 1 95 ? 39.160 -52.620 20.197 1.00 46.59 95 PRO A N 1
ATOM 670 C CA . PRO A 1 95 ? 39.803 -51.418 19.625 1.00 46.59 95 PRO A CA 1
ATOM 671 C C . PRO A 1 95 ? 41.060 -51.693 18.729 1.00 46.59 95 PRO A C 1
ATOM 673 O O . PRO A 1 95 ? 41.472 -52.833 18.543 1.00 46.59 95 PRO A O 1
ATOM 676 N N . SER A 1 96 ? 41.706 -50.603 18.266 1.00 30.48 96 SER A N 1
ATOM 677 C CA . SER A 1 96 ? 43.176 -50.388 18.150 1.00 30.48 96 SER A CA 1
ATOM 678 C C . SER A 1 96 ? 43.822 -50.150 16.768 1.00 30.48 96 SER A C 1
ATOM 680 O O . SER A 1 96 ? 43.846 -51.011 15.900 1.00 30.48 96 SER A O 1
ATOM 682 N N . SER A 1 97 ? 44.507 -48.995 16.719 1.00 30.45 97 SER A N 1
ATOM 683 C CA . SER A 1 97 ? 45.773 -48.652 16.038 1.00 30.45 97 SER A CA 1
ATOM 684 C C . SER A 1 97 ? 45.878 -48.605 14.509 1.00 30.45 97 SER A C 1
ATOM 686 O O . SER A 1 97 ? 45.853 -49.621 13.826 1.00 30.45 97 SER A O 1
ATOM 688 N N . GLY A 1 98 ? 46.210 -47.411 13.995 1.00 31.23 98 GLY A N 1
ATOM 689 C CA . GLY A 1 98 ? 46.725 -47.230 12.635 1.00 31.23 98 GLY A CA 1
ATOM 690 C C . GLY A 1 98 ? 47.011 -45.775 12.237 1.00 31.23 98 GLY A C 1
ATOM 691 O O . GLY A 1 98 ? 46.190 -45.162 11.574 1.00 31.23 98 GLY A O 1
ATOM 692 N N . VAL A 1 99 ? 48.184 -45.264 12.637 1.00 36.31 99 VAL A N 1
ATOM 693 C CA . VAL A 1 99 ? 49.063 -44.303 11.920 1.00 36.31 99 VAL A CA 1
ATOM 694 C C . VAL A 1 99 ? 48.478 -42.947 11.452 1.00 36.31 99 VAL A C 1
ATOM 696 O O . VAL A 1 99 ? 47.734 -42.854 10.479 1.00 36.31 99 VAL A O 1
ATOM 699 N N . LEU A 1 100 ? 48.942 -41.855 12.084 1.00 32.78 100 LEU A N 1
ATOM 700 C CA . LEU A 1 100 ? 48.839 -40.482 11.565 1.00 32.78 100 LEU A CA 1
ATOM 701 C C . LEU A 1 100 ? 49.693 -40.337 10.291 1.00 32.78 100 LEU A C 1
ATOM 703 O O . LEU A 1 100 ? 50.918 -40.327 10.369 1.00 32.78 100 LEU A O 1
ATOM 707 N N . GLY A 1 101 ? 49.041 -40.187 9.138 1.00 34.38 101 GLY A N 1
ATOM 708 C CA . GLY A 1 101 ? 49.645 -39.662 7.913 1.00 34.38 101 GLY A CA 1
ATOM 709 C C . GLY A 1 101 ? 49.325 -38.174 7.757 1.00 34.38 101 GLY A C 1
ATOM 710 O O . GLY A 1 101 ? 48.158 -37.776 7.822 1.00 34.38 101 GLY A O 1
ATOM 711 N N . GLU A 1 102 ? 50.363 -37.361 7.577 1.00 34.25 102 GLU A N 1
ATOM 712 C CA . GLU A 1 102 ? 50.309 -35.919 7.327 1.00 34.25 102 GLU A CA 1
ATOM 713 C C . GLU A 1 102 ? 49.377 -35.580 6.152 1.00 34.25 102 GLU A C 1
ATOM 715 O O . GLU A 1 102 ? 49.597 -35.986 5.012 1.00 34.25 102 GLU A O 1
ATOM 720 N N . ARG A 1 103 ? 48.315 -34.810 6.424 1.00 38.44 103 ARG A N 1
ATOM 721 C CA . ARG A 1 103 ? 47.456 -34.231 5.386 1.00 38.44 103 ARG A CA 1
ATOM 722 C C . ARG A 1 103 ? 47.956 -32.833 5.053 1.00 38.44 103 ARG A C 1
ATOM 724 O O . ARG A 1 103 ? 47.751 -31.887 5.807 1.00 38.44 103 ARG A O 1
ATOM 731 N N . THR A 1 104 ? 48.600 -32.733 3.898 1.00 41.81 104 THR A N 1
ATOM 732 C CA . THR A 1 104 ? 48.910 -31.488 3.197 1.00 41.81 104 THR A CA 1
ATOM 733 C C . THR A 1 104 ? 47.674 -30.590 3.133 1.00 41.81 104 THR A C 1
ATOM 735 O O . THR A 1 104 ? 46.599 -31.036 2.723 1.00 41.81 104 THR A O 1
ATOM 738 N N . SER A 1 105 ? 47.830 -29.325 3.515 1.00 45.97 105 SER A N 1
ATOM 739 C CA . SER A 1 105 ? 46.822 -28.265 3.465 1.00 45.97 105 SER A CA 1
ATOM 740 C C . SER A 1 105 ? 46.477 -27.863 2.021 1.00 45.97 105 SER A C 1
ATOM 742 O O . SER A 1 105 ? 46.759 -26.761 1.562 1.00 45.97 105 SER A O 1
ATOM 744 N N . GLY A 1 106 ? 45.831 -28.762 1.281 1.00 42.44 106 GLY A N 1
ATOM 745 C CA . GLY A 1 106 ? 45.159 -28.434 0.029 1.00 42.44 106 GLY A CA 1
ATOM 746 C C . GLY A 1 106 ? 43.795 -27.828 0.337 1.00 42.44 106 GLY A C 1
ATOM 747 O O . GLY A 1 106 ? 42.863 -28.550 0.685 1.00 42.44 106 GLY A O 1
ATOM 748 N N . ARG A 1 107 ? 43.663 -26.501 0.238 1.00 41.28 107 ARG A N 1
ATOM 749 C CA . ARG A 1 107 ? 42.355 -25.830 0.280 1.00 41.28 107 ARG A CA 1
ATOM 750 C C . ARG A 1 107 ? 41.504 -26.424 -0.856 1.00 41.28 107 ARG A C 1
ATOM 752 O O . ARG A 1 107 ? 41.953 -26.349 -2.001 1.00 41.28 107 ARG A O 1
ATOM 759 N N . PRO A 1 108 ? 40.333 -27.029 -0.592 1.00 47.56 108 PRO A N 1
ATOM 760 C CA . PRO A 1 108 ? 39.523 -27.590 -1.663 1.00 47.56 108 PRO A CA 1
ATOM 761 C C . PRO A 1 108 ? 39.148 -26.475 -2.642 1.00 47.56 108 PRO A C 1
ATOM 763 O O . PRO A 1 108 ? 38.781 -25.369 -2.231 1.00 47.56 108 PRO A O 1
ATOM 766 N N . ALA A 1 109 ? 39.292 -26.758 -3.938 1.00 54.41 109 ALA A N 1
ATOM 767 C CA . ALA A 1 109 ? 38.864 -25.856 -4.994 1.00 54.41 109 ALA A CA 1
ATOM 768 C C . ALA A 1 109 ? 37.387 -25.499 -4.778 1.00 54.41 109 ALA A C 1
ATOM 770 O O . ALA A 1 109 ? 36.557 -26.372 -4.514 1.00 54.41 109 ALA A O 1
ATOM 771 N N . ARG A 1 110 ? 37.077 -24.200 -4.851 1.00 41.03 110 ARG A N 1
ATOM 772 C CA . ARG A 1 110 ? 35.706 -23.694 -4.745 1.00 41.03 110 ARG A CA 1
ATOM 773 C C . ARG A 1 110 ? 34.859 -24.415 -5.804 1.00 41.03 110 ARG A C 1
ATOM 775 O O . ARG A 1 110 ? 35.270 -24.410 -6.965 1.00 41.03 110 ARG A O 1
ATOM 782 N N . PRO A 1 111 ? 33.718 -25.026 -5.436 1.00 47.44 111 PRO A N 1
ATOM 783 C CA . PRO A 1 111 ? 32.846 -25.656 -6.416 1.00 47.44 111 PRO A CA 1
ATOM 784 C C . PRO A 1 111 ? 32.442 -24.631 -7.487 1.00 47.44 111 PRO A C 1
ATOM 786 O O . PRO A 1 111 ? 32.380 -23.430 -7.181 1.00 47.44 111 PRO A O 1
ATOM 789 N N . PRO A 1 112 ? 32.197 -25.071 -8.736 1.00 48.88 112 PRO A N 1
ATOM 790 C CA . PRO A 1 112 ? 31.735 -24.187 -9.796 1.00 48.88 112 PRO A CA 1
ATOM 791 C C . PRO A 1 112 ? 30.506 -23.430 -9.294 1.00 48.88 112 PRO A C 1
ATOM 793 O O . PRO A 1 112 ? 29.547 -24.024 -8.802 1.00 48.88 112 PRO A O 1
ATOM 796 N N . GLN A 1 113 ? 30.589 -22.101 -9.327 1.00 51.09 113 GLN A N 1
ATOM 797 C CA . GLN A 1 113 ? 29.487 -21.247 -8.909 1.00 51.09 113 GLN A CA 1
ATOM 798 C C . GLN A 1 113 ? 28.302 -21.543 -9.831 1.00 51.09 113 GLN A C 1
ATOM 800 O O . GLN A 1 113 ? 28.470 -21.555 -11.050 1.00 51.09 113 GLN A O 1
ATOM 805 N N . ALA A 1 114 ? 27.132 -21.805 -9.243 1.00 49.84 114 ALA A N 1
ATOM 806 C CA . ALA A 1 114 ? 25.868 -21.875 -9.969 1.00 49.84 114 ALA A CA 1
ATOM 807 C C . ALA A 1 114 ? 25.728 -20.647 -10.895 1.00 49.84 114 ALA A C 1
ATOM 809 O O . ALA A 1 114 ? 26.263 -19.583 -10.549 1.00 49.84 114 ALA A O 1
ATOM 810 N N . PRO A 1 115 ? 25.056 -20.772 -12.058 1.00 53.09 115 PRO A N 1
ATOM 811 C CA . PRO A 1 115 ? 24.905 -19.668 -13.001 1.00 53.09 115 PRO A CA 1
ATOM 812 C C . PRO A 1 115 ? 24.437 -18.415 -12.259 1.00 53.09 115 PRO A C 1
ATOM 814 O O . PRO A 1 115 ? 23.510 -18.459 -11.452 1.00 53.09 115 PRO A O 1
ATOM 817 N N . HIS A 1 116 ? 25.175 -17.325 -12.464 1.00 55.78 116 HIS A N 1
ATOM 818 C CA . HIS A 1 116 ? 25.072 -16.104 -11.680 1.00 55.78 116 HIS A CA 1
ATOM 819 C C . HIS A 1 116 ? 23.622 -15.619 -11.589 1.00 55.78 116 HIS A C 1
ATOM 821 O O . HIS A 1 116 ? 23.009 -15.282 -12.600 1.00 55.78 116 HIS A O 1
ATOM 827 N N . GLN A 1 117 ? 23.100 -15.555 -10.364 1.00 57.84 117 GLN A N 1
ATOM 828 C CA . GLN A 1 117 ? 21.811 -14.946 -10.050 1.00 57.84 117 GLN A CA 1
ATOM 829 C C . GLN A 1 117 ? 21.785 -13.530 -10.651 1.00 57.84 117 GLN A C 1
ATOM 831 O O . GLN A 1 117 ? 22.617 -12.681 -10.311 1.00 57.84 117 GLN A O 1
ATOM 836 N N . ARG A 1 118 ? 20.891 -13.291 -11.617 1.00 74.38 118 ARG A N 1
ATOM 837 C CA . ARG A 1 118 ? 20.834 -12.039 -12.381 1.00 74.38 118 ARG A CA 1
ATOM 838 C C . ARG A 1 118 ? 20.429 -10.898 -11.447 1.00 74.38 118 ARG A C 1
ATOM 840 O O . ARG A 1 118 ? 19.298 -10.829 -10.982 1.00 74.38 118 ARG A O 1
ATOM 847 N N . ALA A 1 119 ? 21.353 -9.984 -11.166 1.00 76.69 119 ALA A N 1
ATOM 848 C CA . ALA A 1 119 ? 21.059 -8.801 -10.367 1.00 76.69 119 ALA A CA 1
ATOM 849 C C . ALA A 1 119 ? 20.353 -7.742 -11.227 1.00 76.69 119 ALA A C 1
ATOM 851 O O . ALA A 1 119 ? 20.951 -7.191 -12.149 1.00 76.69 119 ALA A O 1
ATOM 852 N N . LEU A 1 120 ? 19.101 -7.422 -10.896 1.00 83.56 120 LEU A N 1
ATOM 853 C CA . LEU A 1 120 ? 18.326 -6.392 -11.590 1.00 83.56 120 LEU A CA 1
ATOM 854 C C . LEU A 1 120 ? 18.528 -5.005 -10.982 1.00 83.56 120 LEU A C 1
ATOM 856 O O . LEU A 1 120 ? 18.875 -4.852 -9.805 1.00 83.56 120 LEU A O 1
ATOM 860 N N . VAL A 1 121 ? 18.309 -3.987 -11.806 1.00 85.50 121 VAL A N 1
ATOM 861 C CA . VAL A 1 121 ? 18.340 -2.578 -11.422 1.00 85.50 121 VAL A CA 1
ATOM 862 C C . VAL A 1 121 ? 16.915 -2.037 -11.577 1.00 85.50 121 VAL A C 1
ATOM 864 O O . VAL A 1 121 ? 16.488 -1.829 -12.709 1.00 85.50 121 VAL A O 1
ATOM 867 N N . PRO A 1 122 ? 16.163 -1.803 -10.488 1.00 87.50 122 PRO A N 1
ATOM 868 C CA . PRO A 1 122 ? 14.758 -1.390 -10.558 1.00 87.50 122 PRO A CA 1
ATOM 869 C C . PRO A 1 122 ? 14.619 0.119 -10.839 1.00 87.50 122 PRO A C 1
ATOM 871 O O . PRO A 1 122 ? 13.957 0.848 -10.102 1.00 87.50 122 PRO A O 1
ATOM 874 N N . SER A 1 123 ? 15.286 0.617 -11.885 1.00 88.75 123 SER A N 1
ATOM 875 C CA . SER A 1 123 ? 15.351 2.047 -12.223 1.00 88.75 123 SER A CA 1
ATOM 876 C C . SER A 1 123 ? 13.980 2.635 -12.555 1.00 88.75 123 SER A C 1
ATOM 878 O O . SER A 1 123 ? 13.680 3.748 -12.130 1.00 88.75 123 SER A O 1
ATOM 880 N N . VAL A 1 124 ? 13.136 1.872 -13.253 1.00 92.69 124 VAL A N 1
ATOM 881 C CA . VAL A 1 124 ? 11.770 2.279 -13.612 1.00 92.69 124 VAL A CA 1
ATOM 882 C C . VAL A 1 124 ? 10.917 2.460 -12.358 1.00 92.69 124 VAL A C 1
ATOM 884 O O . VAL A 1 124 ? 10.372 3.541 -12.146 1.00 92.69 124 VAL A O 1
ATOM 887 N N . LEU A 1 125 ? 10.873 1.449 -11.482 1.00 93.88 125 LEU A N 1
ATOM 888 C CA . LEU A 1 125 ? 10.139 1.537 -10.218 1.00 93.88 125 LEU A CA 1
ATOM 889 C C . LEU A 1 125 ? 10.665 2.696 -9.359 1.00 93.88 125 LEU A C 1
ATOM 891 O O . LEU A 1 125 ? 9.886 3.500 -8.856 1.00 93.88 125 LEU A O 1
ATOM 895 N N . LYS A 1 126 ? 11.990 2.852 -9.246 1.00 92.88 126 LYS A N 1
ATOM 896 C CA . LYS A 1 126 ? 12.603 3.962 -8.502 1.00 92.88 126 LYS A CA 1
ATOM 897 C C . LYS A 1 126 ? 12.196 5.334 -9.049 1.00 92.88 126 LYS A C 1
ATOM 899 O O . LYS A 1 126 ? 11.978 6.249 -8.256 1.00 92.88 126 LYS A O 1
ATOM 904 N N . ALA A 1 127 ? 12.100 5.488 -10.369 1.00 93.75 127 ALA A N 1
ATOM 905 C CA . ALA A 1 127 ? 11.670 6.732 -11.002 1.00 93.75 127 ALA A CA 1
ATOM 906 C C . ALA A 1 127 ? 10.181 7.021 -10.752 1.00 93.75 127 ALA A C 1
ATOM 908 O O . ALA A 1 127 ? 9.828 8.159 -10.446 1.00 93.75 127 ALA A O 1
ATOM 909 N N . VAL A 1 128 ? 9.320 6.000 -10.822 1.00 95.81 128 VAL A N 1
ATOM 910 C CA . VAL A 1 128 ? 7.888 6.141 -10.514 1.00 95.81 128 VAL A CA 1
ATOM 911 C C . VAL A 1 128 ? 7.674 6.517 -9.053 1.00 95.81 128 VAL A C 1
ATOM 913 O O . VAL A 1 128 ? 6.959 7.476 -8.781 1.00 95.81 128 VAL A O 1
ATOM 916 N N . ILE A 1 129 ? 8.346 5.844 -8.116 1.00 94.69 129 ILE A N 1
ATOM 917 C CA . ILE A 1 129 ? 8.269 6.198 -6.693 1.00 94.69 129 ILE A CA 1
ATOM 918 C C . ILE A 1 129 ? 8.727 7.643 -6.476 1.00 94.69 129 ILE A C 1
ATOM 920 O O . ILE A 1 129 ? 8.025 8.413 -5.833 1.00 94.69 129 ILE A O 1
ATOM 924 N N . ALA A 1 130 ? 9.852 8.051 -7.069 1.00 93.88 130 ALA A N 1
ATOM 925 C CA . ALA A 1 130 ? 10.365 9.415 -6.944 1.00 93.88 130 ALA A CA 1
ATOM 926 C C . ALA A 1 130 ? 9.403 10.494 -7.478 1.00 93.88 130 ALA A C 1
ATOM 928 O O . ALA A 1 130 ? 9.447 11.629 -7.005 1.00 93.88 130 ALA A O 1
ATOM 929 N N . ARG A 1 131 ? 8.541 10.156 -8.449 1.00 95.06 131 ARG A N 1
ATOM 930 C CA . ARG A 1 131 ? 7.516 11.066 -8.984 1.00 95.06 131 ARG A CA 1
ATOM 931 C C . ARG A 1 131 ? 6.429 11.383 -7.958 1.00 95.06 131 ARG A C 1
ATOM 933 O O . ARG A 1 131 ? 5.952 12.512 -7.930 1.00 95.06 131 ARG A O 1
ATOM 940 N N . PHE A 1 132 ? 6.031 10.400 -7.154 1.00 94.44 132 PHE A N 1
ATOM 941 C CA . PHE A 1 132 ? 4.903 10.513 -6.221 1.00 94.44 132 PHE A CA 1
ATOM 942 C C . PHE A 1 132 ? 5.327 10.742 -4.770 1.00 94.44 132 PHE A C 1
ATOM 944 O O . PHE A 1 132 ? 4.586 11.338 -3.998 1.00 94.44 132 PHE A O 1
ATOM 951 N N . ALA A 1 133 ? 6.540 10.326 -4.422 1.00 93.81 133 ALA A N 1
ATOM 952 C CA . ALA A 1 133 ? 7.154 10.503 -3.117 1.00 93.81 133 ALA A CA 1
ATOM 953 C C . ALA A 1 133 ? 8.570 11.085 -3.299 1.00 93.81 133 ALA A C 1
ATOM 955 O O . ALA A 1 133 ? 9.568 10.348 -3.318 1.00 93.81 133 ALA A O 1
ATOM 956 N N . PRO A 1 134 ? 8.683 12.420 -3.471 1.00 93.19 134 PRO A N 1
ATOM 957 C CA . PRO A 1 134 ? 9.949 13.095 -3.754 1.00 93.19 134 PRO A CA 1
ATOM 958 C C . PRO A 1 134 ? 11.029 12.884 -2.688 1.00 93.19 134 PRO A C 1
ATOM 960 O O . PRO A 1 134 ? 12.216 12.983 -3.006 1.00 93.19 134 PRO A O 1
ATOM 963 N N . GLN A 1 135 ? 10.663 12.542 -1.445 1.00 91.75 135 GLN A N 1
ATOM 964 C CA . GLN A 1 135 ? 11.634 12.203 -0.400 1.00 91.75 135 GLN A CA 1
ATOM 965 C C . GLN A 1 135 ? 12.506 11.001 -0.790 1.00 91.75 135 GLN A C 1
ATOM 967 O O . GLN A 1 135 ? 13.688 10.941 -0.447 1.00 91.75 135 GLN A O 1
ATOM 972 N N . PHE A 1 136 ? 11.972 10.084 -1.600 1.00 91.75 136 PHE A N 1
ATOM 973 C CA . PHE A 1 136 ? 12.721 8.945 -2.110 1.00 91.75 136 PHE A CA 1
ATOM 974 C C . PHE A 1 136 ? 13.483 9.257 -3.396 1.00 91.75 136 PHE A C 1
ATOM 976 O O . PHE A 1 136 ? 14.129 8.354 -3.911 1.00 91.75 136 PHE A O 1
ATOM 983 N N . ALA A 1 137 ? 13.436 10.472 -3.958 1.00 89.75 137 ALA A N 1
ATOM 984 C CA . ALA A 1 137 ? 14.082 10.787 -5.237 1.00 89.75 137 ALA A CA 1
ATOM 985 C C . ALA A 1 137 ? 15.615 10.767 -5.155 1.00 89.75 137 ALA A C 1
ATOM 987 O O . ALA A 1 137 ? 16.269 10.259 -6.070 1.00 89.75 137 ALA A O 1
ATOM 988 N N . GLY A 1 138 ? 16.171 11.270 -4.051 1.00 84.38 138 GLY A N 1
ATOM 989 C CA . GLY A 1 138 ? 17.612 11.384 -3.842 1.00 84.38 138 GLY A CA 1
ATOM 990 C C . GLY A 1 138 ? 18.338 10.055 -3.596 1.00 84.38 138 GLY A C 1
ATOM 991 O O . GLY A 1 138 ? 17.769 8.966 -3.679 1.00 84.38 138 GLY A O 1
ATOM 992 N N . PHE A 1 139 ? 19.623 10.182 -3.258 1.00 80.62 139 PHE A N 1
ATOM 993 C CA . PHE A 1 139 ? 20.532 9.081 -2.904 1.00 80.62 139 PHE A CA 1
ATOM 994 C C . PHE A 1 139 ? 20.919 9.115 -1.416 1.00 80.62 139 PHE A C 1
ATOM 996 O O . PHE A 1 139 ? 21.984 8.637 -1.026 1.00 80.62 139 PHE A O 1
ATOM 1003 N N . GLY A 1 140 ? 20.094 9.756 -0.584 1.00 82.25 140 GLY A N 1
ATOM 1004 C CA . GLY A 1 140 ? 20.236 9.711 0.869 1.00 82.25 140 GLY A CA 1
ATOM 1005 C C . GLY A 1 140 ? 19.858 8.335 1.416 1.00 82.25 140 GLY A C 1
ATOM 1006 O O . GLY A 1 140 ? 19.165 7.565 0.753 1.00 82.25 140 GLY A O 1
ATOM 1007 N N . GLN A 1 141 ? 20.321 8.029 2.627 1.00 84.50 141 GLN A N 1
ATOM 1008 C CA . GLN A 1 141 ? 19.770 6.906 3.387 1.00 84.50 141 GLN A CA 1
ATOM 1009 C C . GLN A 1 141 ? 18.318 7.224 3.751 1.00 84.50 141 GLN A C 1
ATOM 1011 O O . GLN A 1 141 ? 18.009 8.372 4.062 1.00 84.50 141 GLN A O 1
ATOM 1016 N N . GLN A 1 142 ? 17.454 6.217 3.692 1.00 89.00 142 GLN A N 1
ATOM 1017 C CA . GLN A 1 142 ? 16.031 6.331 4.009 1.00 89.00 142 GLN A CA 1
ATOM 1018 C C . GLN A 1 142 ? 15.579 5.115 4.815 1.00 89.00 142 GLN A C 1
ATOM 1020 O O . GLN A 1 142 ? 16.284 4.102 4.869 1.00 89.00 142 GLN A O 1
ATOM 1025 N N . ASP A 1 143 ? 14.398 5.210 5.418 1.00 91.88 143 ASP A N 1
ATOM 1026 C CA . ASP A 1 143 ? 13.789 4.101 6.143 1.00 91.88 143 ASP A CA 1
ATOM 1027 C C . ASP A 1 143 ? 13.064 3.147 5.177 1.00 91.88 143 ASP A C 1
ATOM 1029 O O . ASP A 1 143 ? 12.221 3.544 4.368 1.00 91.88 143 ASP A O 1
ATOM 1033 N N . SER A 1 144 ? 13.389 1.855 5.249 1.00 94.50 144 SER A N 1
ATOM 1034 C CA . SER A 1 144 ? 12.706 0.825 4.462 1.00 94.50 144 SER A CA 1
ATOM 1035 C C . SER A 1 144 ? 11.248 0.632 4.874 1.00 94.50 144 SER A C 1
ATOM 1037 O O . SER A 1 144 ? 10.437 0.224 4.043 1.00 94.50 144 SER A O 1
ATOM 1039 N N . GLN A 1 145 ? 10.906 0.901 6.135 1.00 95.00 145 GLN A N 1
ATOM 1040 C CA . GLN A 1 145 ? 9.537 0.795 6.627 1.00 95.00 145 GLN A CA 1
ATOM 1041 C C . GLN A 1 145 ? 8.661 1.892 6.017 1.00 95.00 145 GLN A C 1
ATOM 1043 O O . GLN A 1 145 ? 7.564 1.580 5.555 1.00 95.00 145 GLN A O 1
ATOM 1048 N N . GLU A 1 146 ? 9.174 3.121 5.906 1.00 95.69 146 GLU A N 1
ATOM 1049 C CA . GLU A 1 146 ? 8.462 4.227 5.253 1.00 95.69 146 GLU A CA 1
ATOM 1050 C C . GLU A 1 146 ? 8.186 3.894 3.781 1.00 95.69 146 GLU A C 1
ATOM 1052 O O . GLU A 1 146 ? 7.060 4.023 3.302 1.00 95.69 146 GLU A O 1
ATOM 1057 N N . LEU A 1 147 ? 9.194 3.372 3.073 1.00 95.94 147 LEU A N 1
ATOM 1058 C CA . LEU A 1 147 ? 9.017 2.931 1.691 1.00 95.94 147 LEU A CA 1
ATOM 1059 C C . LEU A 1 147 ? 8.013 1.775 1.573 1.00 95.94 147 LEU A C 1
ATOM 1061 O O . LEU A 1 147 ? 7.229 1.740 0.629 1.00 95.94 147 LEU A O 1
ATOM 1065 N N . THR A 1 148 ? 8.038 0.822 2.507 1.00 97.44 148 THR A N 1
ATOM 1066 C CA . THR A 1 148 ? 7.103 -0.313 2.503 1.00 97.44 148 THR A CA 1
ATOM 1067 C C . THR A 1 148 ? 5.669 0.171 2.694 1.00 97.44 148 THR A C 1
ATOM 1069 O O . THR A 1 148 ? 4.790 -0.253 1.951 1.00 97.44 148 THR A O 1
ATOM 1072 N N . ALA A 1 149 ? 5.439 1.088 3.638 1.00 97.19 149 ALA A N 1
ATOM 1073 C CA . ALA A 1 149 ? 4.129 1.691 3.858 1.00 97.19 149 ALA A CA 1
ATOM 1074 C C . ALA A 1 149 ? 3.644 2.438 2.607 1.00 97.19 149 ALA A C 1
ATOM 1076 O O . ALA A 1 149 ? 2.524 2.205 2.163 1.00 97.19 149 ALA A O 1
ATOM 1077 N N . PHE A 1 150 ? 4.513 3.245 1.988 1.00 97.38 150 PHE A N 1
ATOM 1078 C CA . PHE A 1 150 ? 4.203 3.938 0.736 1.00 97.38 150 PHE A CA 1
A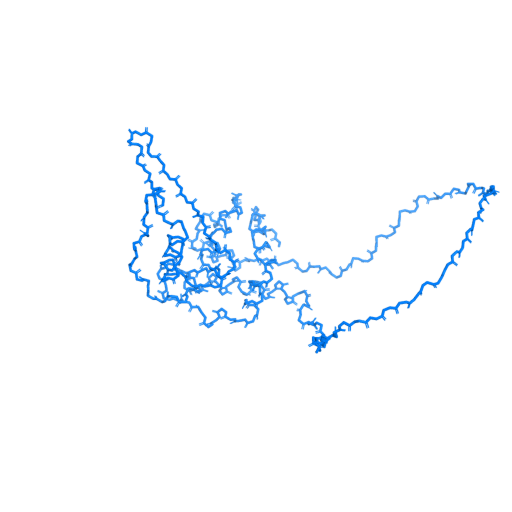TOM 1079 C C . PHE A 1 150 ? 3.838 2.969 -0.399 1.00 97.38 150 PHE A C 1
ATOM 1081 O O . PHE A 1 150 ? 2.872 3.197 -1.120 1.00 97.38 150 PHE A O 1
ATOM 1088 N N . LEU A 1 151 ? 4.596 1.881 -0.567 1.00 98.00 151 LEU A N 1
ATOM 1089 C CA . LEU A 1 151 ? 4.323 0.878 -1.598 1.00 98.00 151 LEU A CA 1
ATOM 1090 C C . LEU A 1 151 ? 2.988 0.167 -1.366 1.00 98.00 151 LEU A C 1
ATOM 1092 O O . LEU A 1 151 ? 2.225 0.000 -2.312 1.00 98.00 151 LEU A O 1
ATOM 1096 N N . LEU A 1 152 ? 2.706 -0.252 -0.130 1.00 98.38 152 LEU A N 1
ATOM 1097 C CA . LEU A 1 152 ? 1.452 -0.928 0.205 1.00 98.38 152 LEU A CA 1
ATOM 1098 C C . LEU A 1 152 ? 0.247 -0.006 0.002 1.00 98.38 152 LEU A C 1
ATOM 1100 O O . LEU A 1 152 ? -0.735 -0.440 -0.590 1.00 98.38 152 LEU A O 1
ATOM 1104 N N . ASP A 1 153 ? 0.336 1.249 0.442 1.00 98.12 153 ASP A N 1
ATOM 1105 C CA . ASP A 1 153 ? -0.724 2.246 0.274 1.00 98.12 153 ASP A CA 1
ATOM 1106 C C . ASP A 1 153 ? -0.947 2.597 -1.203 1.00 98.12 153 ASP A C 1
ATOM 1108 O O . ASP A 1 153 ? -2.060 2.494 -1.713 1.00 98.12 153 ASP A O 1
ATOM 1112 N N . GLY A 1 154 ? 0.120 2.896 -1.945 1.00 97.94 154 GLY A N 1
ATOM 1113 C CA . GLY A 1 154 ? -0.010 3.254 -3.353 1.00 97.94 154 GLY A CA 1
ATOM 1114 C C . GLY A 1 154 ? -0.503 2.099 -4.233 1.00 97.94 154 GLY A C 1
ATOM 1115 O O . GLY A 1 154 ? -1.392 2.283 -5.061 1.00 97.94 154 GLY A O 1
ATOM 1116 N N . ILE A 1 155 ? -0.005 0.873 -4.020 1.00 98.25 155 ILE A N 1
ATOM 1117 C CA . ILE A 1 155 ? -0.518 -0.316 -4.727 1.00 98.25 155 ILE A CA 1
ATOM 1118 C C . ILE A 1 155 ? -1.961 -0.612 -4.301 1.00 98.25 155 ILE A C 1
ATOM 1120 O O . ILE A 1 155 ? -2.763 -1.044 -5.129 1.00 98.25 155 ILE A O 1
ATOM 1124 N N . HIS A 1 156 ? -2.312 -0.385 -3.030 1.00 98.56 156 HIS A N 1
ATOM 1125 C CA . HIS A 1 156 ? -3.689 -0.516 -2.568 1.00 98.56 156 HIS A CA 1
ATOM 1126 C C . HIS A 1 156 ? -4.615 0.425 -3.337 1.00 98.56 156 HIS A C 1
ATOM 1128 O O . HIS A 1 156 ? -5.632 -0.040 -3.846 1.00 98.56 156 HIS A O 1
ATOM 1134 N N . GLU A 1 157 ? -4.253 1.703 -3.438 1.00 98.31 157 GLU A N 1
ATOM 1135 C CA . GLU A 1 157 ? -5.073 2.723 -4.083 1.00 98.31 157 GLU A CA 1
ATOM 1136 C C . GLU A 1 157 ? -5.138 2.558 -5.608 1.00 98.31 157 GLU A C 1
ATOM 1138 O O . GLU A 1 157 ? -6.220 2.685 -6.185 1.00 98.31 157 GLU A O 1
ATOM 1143 N N . ASP A 1 158 ? -4.032 2.183 -6.258 1.00 98.31 158 ASP A N 1
ATOM 1144 C CA . ASP A 1 158 ? -4.004 1.844 -7.689 1.00 98.31 158 ASP A CA 1
ATOM 1145 C C . ASP A 1 158 ? -4.898 0.638 -8.036 1.00 98.31 158 ASP A C 1
ATOM 1147 O O . ASP A 1 158 ? -5.366 0.537 -9.168 1.00 98.31 158 ASP A O 1
ATOM 1151 N N . LEU A 1 159 ? -5.127 -0.282 -7.091 1.00 98.44 159 LEU A N 1
ATOM 1152 C CA . LEU A 1 159 ? -5.906 -1.517 -7.284 1.00 98.44 159 LEU A CA 1
ATOM 1153 C C . LEU A 1 159 ? -7.205 -1.541 -6.468 1.00 98.44 159 LEU A C 1
ATOM 1155 O O . LEU A 1 159 ? -7.765 -2.610 -6.207 1.00 98.44 159 LEU A O 1
ATOM 1159 N N . ASN A 1 160 ? -7.665 -0.381 -5.998 1.00 98.38 160 ASN A N 1
ATOM 1160 C CA . ASN A 1 160 ? -8.863 -0.307 -5.178 1.00 98.38 160 ASN A CA 1
ATOM 1161 C C . ASN A 1 160 ? -10.111 -0.523 -6.045 1.00 98.38 160 ASN A C 1
ATOM 1163 O O . ASN A 1 160 ? -10.457 0.306 -6.888 1.00 98.38 160 ASN A O 1
ATOM 1167 N N . ARG A 1 161 ? -10.806 -1.634 -5.791 1.00 97.69 161 ARG A N 1
ATOM 1168 C CA . ARG A 1 161 ? -12.044 -2.067 -6.455 1.00 97.69 161 ARG A CA 1
ATOM 1169 C C . ARG A 1 161 ? -13.223 -1.140 -6.142 1.00 97.69 161 ARG A C 1
ATOM 1171 O O . ARG A 1 161 ? -14.207 -1.136 -6.878 1.00 97.69 161 ARG A O 1
ATOM 1178 N N . VAL A 1 162 ? -13.138 -0.344 -5.071 1.00 97.06 162 VAL A N 1
ATOM 1179 C CA . VAL A 1 162 ? -14.118 0.707 -4.771 1.00 97.06 162 VAL A CA 1
ATOM 1180 C C . VAL A 1 162 ? -13.824 1.932 -5.638 1.00 97.06 162 VAL A C 1
ATOM 1182 O O . VAL A 1 162 ? -12.899 2.693 -5.360 1.00 97.06 162 VAL A O 1
ATOM 1185 N N . LEU A 1 163 ? -14.631 2.130 -6.682 1.00 94.56 163 LEU A N 1
ATOM 1186 C CA . LEU A 1 163 ? -14.460 3.238 -7.632 1.00 94.56 163 LEU A CA 1
ATOM 1187 C C . LEU A 1 163 ? -14.889 4.590 -7.045 1.00 94.56 163 LEU A C 1
ATOM 1189 O O . LEU A 1 163 ? -14.192 5.589 -7.193 1.00 94.56 163 LEU A O 1
ATOM 1193 N N . GLU A 1 164 ? -16.014 4.611 -6.331 1.00 94.69 164 GLU A N 1
ATOM 1194 C CA . GLU A 1 164 ? -16.541 5.803 -5.666 1.00 94.69 164 GLU A CA 1
ATOM 1195 C C . GLU A 1 164 ? -16.546 5.582 -4.155 1.00 94.69 164 GLU A C 1
ATOM 1197 O O . GLU A 1 164 ? -17.270 4.729 -3.646 1.00 94.69 164 GLU A O 1
ATOM 1202 N N . LYS A 1 165 ? -15.728 6.344 -3.420 1.00 95.12 165 LYS A N 1
ATOM 1203 C CA . LYS A 1 165 ? -15.574 6.173 -1.970 1.00 95.12 165 LYS A CA 1
ATOM 1204 C C . LYS A 1 165 ? -16.682 6.921 -1.212 1.00 95.12 165 LYS A C 1
ATOM 1206 O O . LYS A 1 165 ? -16.598 8.149 -1.102 1.00 95.12 165 LYS A O 1
ATOM 1211 N N . PRO A 1 166 ? -17.680 6.230 -0.625 1.00 94.62 166 PRO A N 1
ATOM 1212 C CA . PRO A 1 166 ? -18.764 6.894 0.090 1.00 94.62 166 PRO A CA 1
ATOM 1213 C C . PRO A 1 166 ? -18.239 7.573 1.362 1.00 94.62 166 PRO A C 1
ATOM 1215 O O . PRO A 1 166 ? -17.307 7.049 1.981 1.00 94.62 166 PRO A O 1
ATOM 1218 N 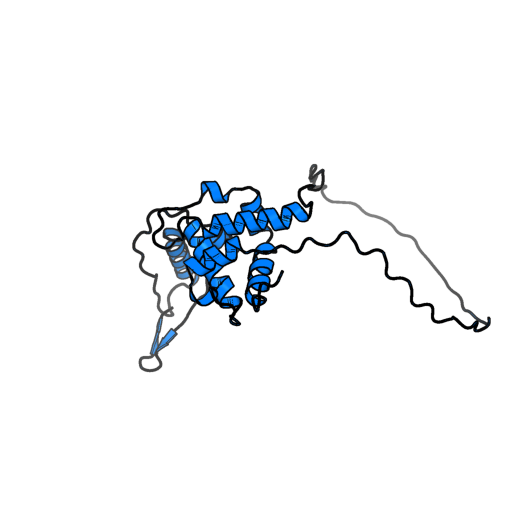N . PRO A 1 167 ? -18.821 8.699 1.809 1.00 93.81 167 PRO A N 1
ATOM 1219 C CA . PRO A 1 167 ? -18.545 9.240 3.136 1.00 93.81 167 PRO A CA 1
ATOM 1220 C C . PRO A 1 167 ? -18.831 8.177 4.200 1.00 93.81 167 PRO A C 1
ATOM 1222 O O . PRO A 1 167 ? -19.835 7.467 4.129 1.00 93.81 167 PRO A O 1
ATOM 1225 N N . THR A 1 168 ? -17.944 8.049 5.180 1.00 92.31 168 THR A N 1
ATOM 1226 C CA . THR A 1 168 ? -18.095 7.081 6.268 1.00 92.31 168 THR A CA 1
ATOM 1227 C C . THR A 1 168 ? -17.773 7.733 7.593 1.00 92.31 168 THR A C 1
ATOM 1229 O O . THR A 1 168 ? -16.806 8.485 7.690 1.00 92.31 168 THR A O 1
ATOM 1232 N N . GLU A 1 169 ? -18.536 7.376 8.615 1.00 89.44 169 GLU A N 1
ATOM 1233 C CA . GLU A 1 169 ? -18.245 7.712 10.003 1.00 89.44 169 GLU A CA 1
ATOM 1234 C C . GLU A 1 169 ? -17.637 6.486 10.682 1.00 89.44 169 GLU A C 1
ATOM 1236 O O . GLU A 1 169 ? -18.057 5.355 10.423 1.00 89.44 169 GLU A O 1
ATOM 1241 N N . ALA A 1 170 ? -16.614 6.703 11.508 1.00 85.06 170 ALA A N 1
ATOM 1242 C CA . ALA A 1 170 ? -16.031 5.631 12.300 1.00 85.06 170 ALA A CA 1
ATOM 1243 C C . ALA A 1 170 ? -17.058 5.187 13.353 1.00 85.06 170 ALA A C 1
ATOM 1245 O O . ALA A 1 170 ? -17.552 6.047 14.087 1.00 85.06 170 ALA A O 1
ATOM 1246 N N . PRO A 1 171 ? -17.390 3.887 13.447 1.00 84.75 171 PRO A N 1
ATOM 1247 C CA . PRO A 1 171 ? -18.174 3.390 14.568 1.00 84.75 171 PRO A CA 1
ATOM 1248 C C . PRO A 1 171 ? -17.427 3.708 15.863 1.00 84.75 171 PRO A C 1
ATOM 1250 O O . PRO A 1 171 ? -16.249 3.383 15.983 1.00 84.75 171 PRO A O 1
ATOM 1253 N N . THR A 1 172 ? -18.094 4.366 16.804 1.00 80.38 172 THR A N 1
ATOM 1254 C CA . THR A 1 172 ? -17.539 4.670 18.125 1.00 80.38 172 THR A CA 1
ATOM 1255 C C . THR A 1 172 ? -18.289 3.891 19.193 1.00 80.38 172 THR A C 1
ATOM 1257 O O . THR A 1 172 ? -19.498 3.663 19.079 1.00 80.38 172 THR A O 1
ATOM 1260 N N . GLY A 1 173 ? -17.573 3.481 20.236 1.00 78.75 173 GLY A N 1
ATOM 1261 C CA . GLY A 1 173 ? -18.160 2.915 21.442 1.00 78.75 173 GLY A CA 1
ATOM 1262 C C . GLY A 1 173 ? -17.565 3.502 22.714 1.00 78.75 173 GLY A C 1
ATOM 1263 O O . GLY A 1 173 ? -16.541 4.189 22.704 1.00 78.75 173 GLY A O 1
ATOM 1264 N N . ASP A 1 174 ? -18.236 3.222 23.825 1.00 79.12 174 ASP A N 1
ATOM 1265 C CA . ASP A 1 174 ? -17.658 3.343 25.159 1.00 79.12 174 ASP A CA 1
ATOM 1266 C C . ASP A 1 174 ? -17.162 1.967 25.642 1.00 79.12 174 ASP A C 1
ATOM 1268 O O . ASP A 1 174 ? -17.234 0.969 24.924 1.00 79.12 174 ASP A O 1
ATOM 1272 N N . ASP A 1 175 ? -16.673 1.894 26.880 1.00 76.31 175 ASP A N 1
ATOM 1273 C CA . ASP A 1 175 ? -16.185 0.644 27.482 1.00 76.31 175 ASP A CA 1
ATOM 1274 C C . ASP A 1 175 ? -17.255 -0.448 27.658 1.00 76.31 175 ASP A C 1
ATOM 1276 O O . ASP A 1 175 ? -16.914 -1.584 27.991 1.00 76.31 175 ASP A O 1
ATOM 1280 N N . SER A 1 176 ? -18.538 -0.121 27.484 1.00 80.31 176 SER A N 1
ATOM 1281 C CA . SER A 1 176 ? -19.642 -1.078 27.589 1.00 80.31 176 SER A CA 1
ATOM 1282 C C . SER A 1 176 ? -20.045 -1.686 26.247 1.00 80.31 176 SER A C 1
ATOM 1284 O O . SER A 1 176 ? -20.849 -2.620 26.218 1.00 80.31 176 SER A O 1
ATOM 1286 N N . ALA A 1 177 ? -19.504 -1.170 25.143 1.00 81.50 177 ALA A N 1
ATOM 1287 C CA . ALA A 1 177 ? -19.822 -1.654 23.816 1.00 81.50 177 ALA A CA 1
ATOM 1288 C C . ALA A 1 177 ? -19.270 -3.068 23.574 1.00 81.50 177 ALA A C 1
ATOM 1290 O O . ALA A 1 177 ? -18.205 -3.443 24.065 1.00 81.50 177 ALA A O 1
ATOM 1291 N N . ASP A 1 178 ? -20.000 -3.857 22.783 1.00 90.44 178 ASP A N 1
ATOM 1292 C CA . ASP A 1 178 ? -19.530 -5.166 22.342 1.00 90.44 178 ASP A CA 1
ATOM 1293 C C . ASP A 1 178 ? -18.402 -4.993 21.313 1.00 90.44 178 ASP A C 1
ATOM 1295 O O . ASP A 1 178 ? -18.633 -4.577 20.171 1.00 90.44 178 ASP A O 1
ATOM 1299 N N . ASP A 1 179 ? -17.178 -5.328 21.728 1.00 91.25 179 ASP A N 1
ATOM 1300 C CA . ASP A 1 179 ? -15.978 -5.315 20.891 1.00 91.25 179 ASP A CA 1
ATOM 1301 C C . ASP A 1 179 ? -16.178 -6.081 19.577 1.00 91.25 179 ASP A C 1
ATOM 1303 O O . ASP A 1 179 ? -15.685 -5.644 18.537 1.00 91.25 179 ASP A O 1
ATOM 1307 N N . ALA A 1 180 ? -16.885 -7.217 19.596 1.00 93.31 180 ALA A N 1
ATOM 1308 C CA . ALA A 1 180 ? -17.073 -8.041 18.405 1.00 93.31 180 ALA A CA 1
ATOM 1309 C C . ALA A 1 180 ? -18.005 -7.354 17.396 1.00 93.31 180 ALA A C 1
ATOM 1311 O O . ALA A 1 180 ? -17.732 -7.338 16.189 1.00 93.31 180 ALA A O 1
ATOM 1312 N N . GLU A 1 181 ? -19.079 -6.733 17.885 1.00 92.31 181 GLU A N 1
ATOM 1313 C CA . GLU A 1 181 ? -20.005 -5.961 17.057 1.00 92.31 181 GLU A CA 1
ATOM 1314 C C . GLU A 1 181 ? -19.335 -4.690 16.506 1.00 92.31 181 GLU A C 1
ATOM 1316 O O . GLU A 1 181 ? -19.490 -4.353 15.329 1.00 92.31 181 GLU A O 1
ATOM 1321 N N . LEU A 1 182 ? -18.564 -3.971 17.329 1.00 92.75 182 LEU A N 1
ATOM 1322 C CA . LEU A 1 182 ? -17.801 -2.795 16.897 1.00 92.75 182 LEU A CA 1
ATOM 1323 C C . LEU A 1 182 ? -16.725 -3.142 15.871 1.00 92.75 182 LEU A C 1
ATOM 1325 O O . LEU A 1 182 ? -16.609 -2.440 14.863 1.00 92.75 182 LEU A O 1
ATOM 1329 N N . ALA A 1 183 ? -15.969 -4.219 16.096 1.00 93.94 183 ALA A N 1
ATOM 1330 C CA . ALA A 1 183 ? -14.960 -4.702 15.162 1.00 93.94 183 ALA A CA 1
ATOM 1331 C C . ALA A 1 183 ? -15.595 -5.015 13.802 1.00 93.94 183 ALA A C 1
ATOM 1333 O O . ALA A 1 183 ? -15.142 -4.488 12.782 1.00 93.94 183 ALA A O 1
ATOM 1334 N N . THR A 1 184 ? -16.709 -5.760 13.802 1.00 95.44 184 THR A N 1
ATOM 1335 C CA . THR A 1 184 ? -17.469 -6.112 12.592 1.00 95.44 184 THR A CA 1
ATOM 1336 C C . THR A 1 184 ? -17.927 -4.865 11.836 1.00 95.44 184 THR A C 1
ATOM 1338 O O . THR A 1 184 ? -17.577 -4.693 10.669 1.00 95.44 184 THR A O 1
ATOM 1341 N N . ARG A 1 185 ? -18.618 -3.931 12.504 1.00 94.31 185 ARG A N 1
ATOM 1342 C CA . ARG A 1 185 ? -19.099 -2.682 11.879 1.00 94.31 185 ARG A CA 1
ATOM 1343 C C . ARG A 1 185 ? -17.964 -1.805 11.355 1.00 94.31 185 ARG A C 1
ATOM 1345 O O . ARG A 1 185 ? -18.105 -1.146 10.321 1.00 94.31 185 ARG A O 1
ATOM 1352 N N . SER A 1 186 ? -16.842 -1.774 12.069 1.00 94.94 186 SER A N 1
ATOM 1353 C CA . SER A 1 186 ? -15.657 -1.009 11.678 1.00 94.94 186 SER A CA 1
ATOM 1354 C C . SER A 1 186 ? -14.991 -1.620 10.448 1.00 94.94 186 SER A C 1
ATOM 1356 O O . SER A 1 186 ? -14.623 -0.886 9.532 1.00 94.94 186 SER A O 1
ATOM 1358 N N . TRP A 1 187 ? -14.910 -2.951 10.375 1.00 96.81 187 TRP A N 1
ATOM 1359 C CA . TRP A 1 187 ? -14.379 -3.653 9.210 1.00 96.81 187 TRP A CA 1
ATOM 1360 C C . TRP A 1 187 ? -15.298 -3.520 7.992 1.00 96.81 187 TRP A C 1
ATOM 1362 O O . TRP A 1 187 ? -14.834 -3.187 6.906 1.00 96.81 187 TRP A O 1
ATOM 1372 N N . GLU A 1 188 ? -16.612 -3.667 8.167 1.00 96.19 188 GLU A N 1
ATOM 1373 C CA . GLU A 1 188 ? -17.596 -3.412 7.107 1.00 96.19 188 GLU A CA 1
ATOM 1374 C C . GLU A 1 188 ? -17.490 -1.979 6.578 1.00 96.19 188 GLU A C 1
ATOM 1376 O O . GLU A 1 188 ? -17.480 -1.750 5.370 1.00 96.19 188 GLU A O 1
ATOM 1381 N N . THR A 1 189 ? -17.357 -1.004 7.480 1.00 95.94 189 THR A N 1
ATOM 1382 C CA . THR A 1 189 ? -17.170 0.406 7.124 1.00 95.94 189 THR A CA 1
ATOM 1383 C C . THR A 1 189 ? -15.874 0.639 6.352 1.00 95.94 189 THR A C 1
ATOM 1385 O O . THR A 1 189 ? -15.887 1.366 5.357 1.00 95.94 189 THR A O 1
ATOM 1388 N N . HIS A 1 190 ? -14.782 -0.003 6.763 1.00 97.12 190 HIS A N 1
ATOM 1389 C CA . HIS A 1 190 ? -13.504 0.027 6.056 1.00 97.12 190 HIS A CA 1
ATOM 1390 C C . HIS A 1 190 ? -13.622 -0.552 4.639 1.00 97.12 190 HIS A C 1
ATOM 1392 O O . HIS A 1 190 ? -13.229 0.100 3.669 1.00 97.12 190 HIS A O 1
ATOM 1398 N N . LEU A 1 191 ? -14.262 -1.717 4.495 1.00 97.62 191 LEU A N 1
ATOM 1399 C CA . LEU A 1 191 ? -14.476 -2.379 3.204 1.00 97.62 191 LEU A CA 1
ATOM 1400 C C . LEU A 1 191 ? -15.393 -1.595 2.254 1.00 97.62 191 LEU A C 1
ATOM 1402 O O . LEU A 1 191 ? -15.299 -1.783 1.046 1.00 97.62 191 LEU A O 1
ATOM 1406 N N . ARG A 1 192 ? -16.233 -0.668 2.741 1.00 97.00 192 ARG A N 1
ATOM 1407 C CA . ARG A 1 192 ? -16.993 0.240 1.853 1.00 97.00 192 ARG A CA 1
ATOM 1408 C C . ARG A 1 192 ? -16.103 1.197 1.062 1.00 97.00 192 ARG A C 1
ATOM 1410 O O . ARG A 1 192 ? -16.574 1.774 0.088 1.00 97.00 192 ARG A O 1
ATOM 1417 N N . ARG A 1 193 ? -14.864 1.432 1.503 1.00 97.50 193 ARG A N 1
ATOM 1418 C CA . ARG A 1 193 ? -13.926 2.386 0.885 1.00 97.50 193 ARG A CA 1
ATOM 1419 C C . ARG A 1 193 ? -12.653 1.728 0.361 1.00 97.50 193 ARG A C 1
ATOM 1421 O O . ARG A 1 193 ? -11.997 2.312 -0.500 1.00 97.50 193 ARG A O 1
ATOM 1428 N N . ASN A 1 194 ? -12.308 0.554 0.885 1.00 98.19 194 ASN A N 1
ATOM 1429 C CA . ASN A 1 194 ? -11.011 -0.079 0.688 1.00 98.19 194 ASN A CA 1
ATOM 1430 C C . ASN A 1 194 ? -11.194 -1.560 0.348 1.00 98.19 194 ASN A C 1
ATOM 1432 O O . ASN A 1 194 ? -11.438 -2.381 1.230 1.00 98.19 194 ASN A O 1
ATOM 1436 N N . GLN A 1 195 ? -11.049 -1.914 -0.929 1.00 98.00 195 GLN A N 1
ATOM 1437 C CA . GLN A 1 195 ? -11.070 -3.308 -1.377 1.00 98.00 195 GLN A CA 1
ATOM 1438 C C . GLN A 1 195 ? -9.988 -3.525 -2.426 1.00 98.00 195 GLN A C 1
ATOM 1440 O O . GLN A 1 195 ? -10.132 -3.093 -3.560 1.00 98.00 195 GLN A O 1
ATOM 1445 N N . SER A 1 196 ? -8.904 -4.209 -2.079 1.00 98.50 196 SER A N 1
ATOM 1446 C CA . SER A 1 196 ? -7.870 -4.593 -3.043 1.00 98.50 196 SER A CA 1
ATOM 1447 C C . SER A 1 196 ? -7.111 -5.813 -2.546 1.00 98.50 196 SER A C 1
ATOM 1449 O O . SER A 1 196 ? -7.235 -6.186 -1.379 1.00 98.50 196 SER A O 1
ATOM 1451 N N . VAL A 1 197 ? -6.252 -6.382 -3.393 1.00 98.19 197 VAL A N 1
ATOM 1452 C CA . VAL A 1 197 ? -5.347 -7.473 -2.993 1.00 98.19 197 VAL A CA 1
ATOM 1453 C C . VAL A 1 197 ? -4.497 -7.123 -1.762 1.00 98.19 197 VAL A C 1
ATOM 1455 O O . VAL A 1 197 ? -4.128 -8.002 -0.990 1.00 98.19 197 VAL A O 1
ATOM 1458 N N . ILE A 1 198 ? -4.203 -5.837 -1.538 1.00 98.50 198 ILE A N 1
ATOM 1459 C CA . ILE A 1 198 ? -3.450 -5.405 -0.358 1.00 98.50 198 ILE A CA 1
ATOM 1460 C C . ILE A 1 198 ? -4.295 -5.526 0.913 1.00 98.50 198 ILE A C 1
ATOM 1462 O O . ILE A 1 198 ? -3.785 -5.981 1.936 1.00 98.50 198 ILE A O 1
ATOM 1466 N N . VAL A 1 199 ? -5.583 -5.170 0.843 1.00 98.38 199 VAL A N 1
ATOM 1467 C CA . VAL A 1 199 ? -6.527 -5.374 1.954 1.00 98.38 199 VAL A CA 1
ATOM 1468 C C . VAL A 1 199 ? -6.639 -6.861 2.263 1.00 98.38 199 VAL A C 1
ATOM 1470 O O . VAL A 1 199 ? -6.511 -7.252 3.418 1.00 98.38 199 VAL A O 1
ATOM 1473 N N . ASP A 1 200 ? -6.787 -7.677 1.217 1.00 98.06 200 ASP A N 1
ATOM 1474 C CA . ASP A 1 200 ? -6.982 -9.124 1.323 1.00 98.06 200 ASP A CA 1
ATOM 1475 C C . ASP A 1 200 ? -5.792 -9.842 1.996 1.00 98.06 200 ASP A C 1
ATOM 1477 O O . ASP A 1 200 ? -5.981 -10.855 2.667 1.00 98.06 200 ASP A O 1
ATOM 1481 N N . LEU A 1 201 ? -4.561 -9.346 1.802 1.00 98.06 201 LEU A N 1
ATOM 1482 C CA . LEU A 1 201 ? -3.333 -10.037 2.219 1.00 98.06 201 LEU A CA 1
ATOM 1483 C C . LEU A 1 201 ? -2.635 -9.442 3.446 1.00 98.06 201 LEU A C 1
ATOM 1485 O O . LEU A 1 201 ? -1.966 -10.180 4.169 1.00 98.06 201 LEU A O 1
ATOM 1489 N N . PHE A 1 202 ? -2.716 -8.126 3.649 1.00 98.00 202 PHE A N 1
ATOM 1490 C CA . PHE A 1 202 ? -1.868 -7.428 4.623 1.00 98.00 202 PHE A CA 1
ATOM 1491 C C . PHE A 1 202 ? -2.645 -6.685 5.701 1.00 98.00 202 PHE A C 1
ATOM 1493 O O . PHE A 1 202 ? -2.065 -6.364 6.739 1.00 98.00 202 PHE A O 1
ATOM 1500 N N . GLN A 1 203 ? -3.920 -6.368 5.472 1.00 98.00 203 GLN A N 1
ATOM 1501 C CA . GLN A 1 203 ? -4.675 -5.570 6.425 1.00 98.00 203 GLN A CA 1
ATOM 1502 C C . GLN A 1 203 ? -5.382 -6.457 7.445 1.00 98.00 203 GLN A C 1
ATOM 1504 O O . GLN A 1 203 ? -6.023 -7.451 7.119 1.00 98.00 203 GLN A O 1
ATOM 1509 N N . GLY A 1 204 ? -5.260 -6.052 8.702 1.00 96.19 204 GLY A N 1
ATOM 1510 C CA . GLY A 1 204 ? -6.022 -6.584 9.819 1.00 96.19 204 GLY A CA 1
ATOM 1511 C C . GLY A 1 204 ? -6.596 -5.437 10.638 1.00 96.19 204 GLY A C 1
ATOM 1512 O O . GLY A 1 204 ? -6.510 -4.271 10.250 1.00 96.19 204 GLY A O 1
ATOM 1513 N N . GLN A 1 205 ? -7.157 -5.767 11.794 1.00 96.19 205 GLN A N 1
ATOM 1514 C CA . GLN A 1 205 ? -7.786 -4.792 12.672 1.00 96.19 205 GLN A CA 1
ATOM 1515 C C . GLN A 1 205 ? -7.192 -4.869 14.077 1.00 96.19 205 GLN A C 1
ATOM 1517 O O . GLN A 1 205 ? -6.917 -5.952 14.591 1.00 96.19 205 GLN A O 1
ATOM 1522 N N . LEU A 1 206 ? -6.998 -3.704 14.692 1.00 93.88 206 LEU A N 1
ATOM 1523 C CA . LEU A 1 206 ? -6.587 -3.561 16.085 1.00 93.88 206 LEU A CA 1
ATOM 1524 C C . LEU A 1 206 ? -7.718 -2.904 16.876 1.00 93.88 206 LEU A C 1
ATOM 1526 O O . LEU A 1 206 ? -8.413 -2.032 16.355 1.00 93.88 206 LEU A O 1
ATOM 1530 N N . ARG A 1 207 ? -7.857 -3.286 18.147 1.00 90.62 207 ARG A N 1
ATOM 1531 C CA . ARG A 1 207 ? -8.689 -2.571 19.118 1.00 90.62 207 ARG A CA 1
ATOM 1532 C C . ARG A 1 207 ? -7.844 -1.486 19.784 1.00 90.62 207 ARG A C 1
ATOM 1534 O O . ARG A 1 207 ? -6.850 -1.802 20.436 1.00 90.62 207 ARG A O 1
ATOM 1541 N N . SER A 1 208 ? -8.255 -0.230 19.643 1.00 90.62 208 SER A N 1
ATOM 1542 C CA . SER A 1 208 ? -7.614 0.917 20.292 1.00 90.62 208 SER A CA 1
ATOM 1543 C C . SER A 1 208 ? -8.511 1.432 21.409 1.00 90.62 208 SER A C 1
ATOM 1545 O O . SER A 1 208 ? -9.649 1.787 21.149 1.00 90.62 208 SER A O 1
ATOM 1547 N N . ARG A 1 209 ? -8.000 1.510 22.641 1.00 89.81 209 ARG A N 1
ATOM 1548 C CA . ARG A 1 209 ? -8.708 2.117 23.778 1.00 89.81 209 ARG A CA 1
ATOM 1549 C C . ARG A 1 209 ? -7.937 3.342 24.243 1.00 89.81 209 ARG A C 1
ATOM 1551 O O . ARG A 1 209 ? -6.789 3.222 24.671 1.00 89.81 209 ARG A O 1
ATOM 1558 N N . LEU A 1 210 ? -8.564 4.508 24.167 1.00 90.75 210 LEU A N 1
ATOM 1559 C CA . LEU A 1 210 ? -7.990 5.773 24.614 1.00 90.75 210 LEU A CA 1
ATOM 1560 C C . LEU A 1 210 ? -8.775 6.279 25.815 1.00 90.75 210 LEU A C 1
ATOM 1562 O O . LEU A 1 210 ? -9.991 6.403 25.744 1.00 90.75 210 LEU A O 1
ATOM 1566 N N . GLU A 1 211 ? -8.079 6.601 26.899 1.00 93.31 211 GLU A N 1
ATOM 1567 C CA . GLU A 1 211 ? -8.680 7.157 28.108 1.00 93.31 211 GLU A CA 1
ATOM 1568 C C . GLU A 1 211 ? -8.118 8.553 28.364 1.00 93.31 211 GLU A C 1
ATOM 1570 O O . GLU A 1 211 ? -6.903 8.752 28.436 1.00 93.31 211 GLU A O 1
ATOM 1575 N N . CYS A 1 212 ? -9.006 9.539 28.479 1.00 94.38 212 CYS A N 1
ATOM 1576 C CA . CYS A 1 212 ? -8.609 10.906 28.771 1.00 94.38 212 CYS A CA 1
ATOM 1577 C C . CYS A 1 212 ? -8.152 11.022 30.235 1.00 94.38 212 CYS A C 1
ATOM 1579 O O . CYS A 1 212 ? -8.968 10.817 31.137 1.00 94.38 212 CYS A O 1
ATOM 1581 N N . PRO A 1 213 ? -6.908 11.456 30.513 1.00 96.25 213 PRO A N 1
ATOM 1582 C CA . PRO A 1 213 ? -6.397 11.534 31.882 1.00 96.25 213 PRO A CA 1
ATOM 1583 C C . PRO A 1 213 ? -7.072 12.629 32.724 1.00 96.25 213 PRO A C 1
ATOM 1585 O O . PRO A 1 213 ? -6.900 12.656 33.939 1.00 96.25 213 PRO A O 1
ATOM 1588 N N . SER A 1 214 ? -7.809 13.557 32.102 1.00 97.19 214 SER A N 1
ATOM 1589 C CA . SER A 1 214 ? -8.453 14.678 32.799 1.00 97.19 214 SER A CA 1
ATOM 1590 C C . SER A 1 214 ? -9.916 14.419 33.156 1.00 97.19 214 SER A C 1
ATOM 1592 O O . SER A 1 214 ? -10.348 14.821 34.231 1.00 97.19 214 SER A O 1
ATOM 1594 N N . CYS A 1 215 ? -10.687 13.786 32.266 1.00 95.06 215 CYS A N 1
ATOM 1595 C CA . CYS A 1 215 ? -12.119 13.543 32.477 1.00 95.06 215 CYS A CA 1
ATOM 1596 C C . CYS A 1 215 ? -12.493 12.059 32.600 1.00 95.06 215 CYS A C 1
ATOM 1598 O O . CYS A 1 215 ? -13.655 11.766 32.860 1.00 95.06 215 CYS A O 1
ATOM 1600 N N . GLY A 1 216 ? -11.548 11.133 32.398 1.00 90.69 216 GLY A N 1
ATOM 1601 C CA . GLY A 1 216 ? -11.796 9.688 32.441 1.00 90.69 216 GLY A CA 1
ATOM 1602 C C . GLY A 1 216 ? -12.659 9.163 31.291 1.00 90.69 216 GLY A C 1
ATOM 1603 O O . GLY A 1 216 ? -13.038 7.998 31.301 1.00 90.69 216 GLY A O 1
ATOM 1604 N N . GLN A 1 217 ? -12.996 10.001 30.302 1.00 89.81 217 GLN A N 1
ATOM 1605 C CA . GLN A 1 217 ? -13.750 9.565 29.132 1.00 89.81 217 GLN A CA 1
ATOM 1606 C C . GLN A 1 217 ? -12.924 8.568 28.323 1.00 89.81 217 GLN A C 1
ATOM 1608 O O . GLN A 1 217 ? -11.759 8.831 28.008 1.00 89.81 217 GLN A O 1
ATOM 1613 N N . VAL A 1 218 ? -13.565 7.462 27.956 1.00 88.38 218 VAL A N 1
ATOM 1614 C CA . VAL A 1 218 ? -12.967 6.408 27.147 1.00 88.38 218 VAL A CA 1
ATOM 1615 C C . VAL A 1 218 ? -13.550 6.442 25.744 1.00 88.38 218 VAL A C 1
ATOM 1617 O O . VAL A 1 218 ? -14.759 6.577 25.571 1.00 88.38 218 VAL A O 1
ATOM 1620 N N . SER A 1 219 ? -12.671 6.339 24.755 1.00 83.50 219 SER A N 1
ATOM 1621 C CA . SER A 1 219 ? -13.012 6.086 23.361 1.00 83.50 219 SER A CA 1
ATOM 1622 C C . SER A 1 219 ? -12.488 4.703 23.003 1.00 83.50 219 SER A C 1
ATOM 1624 O O . SER A 1 219 ? -11.281 4.459 23.130 1.00 83.50 219 SER A O 1
ATOM 1626 N N . ALA A 1 220 ? -13.396 3.831 22.574 1.00 73.00 220 ALA A N 1
ATOM 1627 C CA . ALA A 1 220 ? -13.107 2.500 22.054 1.00 73.00 220 ALA A CA 1
ATOM 1628 C C . ALA A 1 220 ? -13.597 2.368 20.606 1.00 73.00 220 ALA A C 1
ATOM 1630 O O . ALA A 1 220 ? -14.606 3.033 20.255 1.00 73.00 220 ALA A O 1
#

Secondary structure (DSSP, 8-state):
--SSSTHHHHHHHHHHHT-HHHHHHHHTTTHHHH--TT-TTS-TTHHHHHHHHHHHHHHHTTTTT-PPS------PPPP---------------------------PPPPPPPPSP------HHHHHHHHHH-GGGTSSS---HHHHHHHHHHHHHHHT-S-SS----PPP---TTS-HHHHHHHHHHHHHTT--SHHHHHH-------EE-TTT--EE-

Radius of gyration: 28.22 Å; chains: 1; bounding box: 70×73×48 Å

Organism: Cafeteria roenbergensis (NCBI:txid33653)

pLDDT: mean 78.16, std 24.58, range [26.78, 98.56]

Foldseek 3Di:
DDPALCPLVVVLLVVQLVPVVNLVCLQVVVLVVQFQQPQPQALSLQLVVLSSVVSCVLVVLVPPPCDPPDPPDPDDDDDDDDDDDDDDDDDDDDDDDDDDDDDDPDDPDDPPDDDDNDDDDSVSSQVSCCVVPVVSVDNDNDHSVVVNVVSLSRSQSRRFNQNDQDDADQDKDFPPDDPVVSLVVRVVRVNSHTDGPSCVRPDDDDDDWDADPPPRGIID

Sequence (220 aa):
MNLGNTCFFNSAVQCLLATQPLVRYLLEQRHHLETNIDNPLGQGGALAATFAALAQDVWDGMGLLDGPPDAGDVQVPGEAGAISEPGGAAGGTGPSSGVLGERTSGRPARPPQAPHQRALVPSVLKAVIARFAPQFAGFGQQDSQELTAFLLDGIHEDLNRVLEKPPTEAPTGDDSADDAELATRSWETHLRRNQSVIVDLFQGQLRSRLECPSCGQVSA

=== Feature glossary ===
Reading guide. The protein is described through the following features:

Foldseek 3Di. A 3Di character summarizes, for each residue, the relative orientation of the Cα frame of its nearest spatial neighbor. Because it encodes fold topology rather than chemistry, 3Di alignments detect remote structural similarity that sequence alignment misses.

Contact-map, Ramachandran, and PAE plots. Plot images: a contact map (which residues are close in 3D, as an N×N binary image), a Ramachandran scatter (backbone torsion angles, revealing secondary-structure composition at a glance), and — for AlphaFold structures — a PAE heatmap (pairwise prediction confidence).

Radius of gyration, Cα contacts, bounding box. Radius of gyration (Rg) is the root-mean-square distance of Cα atoms from their centroid — a single number for overall size and compactness. A globular domain of N residues has Rg ≈ 2.2·N^0.38 Å; an extended or disordered chain has a much larger Rg. The Cα contact count is the number of residue pairs whose Cα atoms are within 8 Å and are more than four positions apart in sequence — a standard proxy for tertiary packing density. The bounding box is the smallest axis-aligned box enclosing all Cα atoms.

Secondary structure (8-state, DSSP). Eight-state secondary structure (DSSP): H is the canonical α-helix, G the tighter 3₁₀-helix, I the wider π-helix; E/B are β-structure, T and S are turns and bends, and '-' is everything else. DSSP derives these from the pattern of main-chain N–H···O=C hydrogen bonds, not from the sequence.

B-factor. B-factor (Debye–Waller factor) reflects atomic displacement in the crystal lattice. It is an experimental observable (units Å²), not a prediction; low values mean the atom is pinned down, high values mean it moves or is heterogeneous across the crystal.

pLDDT. pLDDT is the predicted lDDT-Cα score: AlphaFold's confidence that the local environment of each residue (all inter-atomic distances within 15 Å) is correctly placed. It is a per-residue number between 0 and 100, with higher meaning more reliable.

Nearest PDB structures. Nearest PDB neighbors are the top structural matches found by Foldseek when searching this structure against the entire Protein Data Bank. Each hit reports a TM-score (0 to 1; >0.5 almost always implies the same fold) and an E-value. These are *structural* homologs — they may share no detectable sequence similarity.

Solvent-accessible surface area. Accessible surface area quantifies burial. A residue with SASA near zero is packed into the hydrophobic core; one with SASA >100 Å² sits on the surface. Computed here via the Shrake–Rupley numerical algorithm with a 1.4 Å probe.

Rendered structure images. Structure images are PyMOL renders from six orthogonal camera directions. Cartoon representation draws helices as coils and strands as arrows; sticks shows the backbone as bonds; surface shows the solvent-excluded envelope. Rainbow coloring maps sequence position to hue (blue→red, N→C); chain coloring assigns a distinct color per polypeptide.

Backbone torsions (φ/ψ). φ (phi) and ψ (psi) are the two rotatable backbone dihedrals per residue: φ is the C(i-1)–N–Cα–C torsion, ψ is the N–Cα–C–N(i+1) torsion, both in degrees on (−180°, 180°]. α-helical residues cluster near (−60°, −45°); β-strand residues near (−120°, +130°). A Ramachandran plot is simply a scatter of (φ, ψ) for every residue.

Predicted aligned error. Predicted Aligned Error (PAE) is an AlphaFold confidence matrix: entry (i, j) is the expected error in the position of residue j, in ångströms, when the prediction is superimposed on the true structure at residue i. Low PAE within a block of residues means that block is internally rigid and well-predicted; high PAE between two blocks means their relative placement is uncertain even if each block individually is confident.

mmCIF coordinates. Structure coordinates are given as an mmCIF _atom_site loop: one row per atom with element, residue name, chain id, sequence number, and x/y/z position in Å. Only the four main-chain atoms per residue are included here; side chains are omitted to keep the record compact.

InterPro / GO / CATH / organism. Database cross-references. InterPro integrates a dozen domain/family signature databases into unified entries with residue-range hits. GO terms attach function/process/location labels with evidence codes. CATH codes position the fold in a four-level structural taxonomy. Organism is the NCBI-taxonomy species name.

Secondary structure (3-state, P-SEA). SS3 is a coarse helix/strand/coil call (letters a/b/c) made by the P-SEA algorithm from inter-Cα distances and dihedrals. It is less detailed than DSSP but needs only Cα positions.

Sequence. Sequence gives the chain of amino acids in standard one-letter code (A=alanine, C=cysteine, …, Y=tyrosine), read N→C. It is the only feature that is directly encoded by the gene; all structural features are derived from the folded form of this sequence.